Protein AF-A0A6B1ENY5-F1 (afdb_monomer_lite)

Radius of gyration: 19.19 Å; chains: 1; bounding box: 47×52×45 Å

pLDDT: mean 94.54, std 8.9, range [35.0, 98.75]

Sequence (299 aa):
MITGNSIQSLVDLFAERQVFLYHACQLIDFQSYLRLGGIPSQALLETRKLPFTPFETDTIDRENNVWNKVFVNLSDFGGFFARGAKNVPNPYGPVLFKIRPSALLQASDVAICLWSAGAKGFNREHEALNALEEVENLFSYPSNVGPPQSTYVKYREQLIKEFGRPKAQAPEISCTVPDDVLSIQHVNFVGVDPYIINNRKLLDWVNEIKQRESAQFLIRERSHFPDRSRNSFYNQIADRIGEKIPSLHTLAQDNTCSQSLREWAEQIFHLEWQFTRYATYLRDGTLKLMRTVSMPSKY

Secondary structure (DSSP, 8-state):
-EETHHHHHHHHHHHHTT--EEEEE-HHHHHHHHHTTEEE-HHHHHHTT------TTHHHHHHTT-TT-EEEESS-HHHHHHTT-SS---TT-SEEEEE-GGGGGG-SEEEEESS-TTSTT--HHHHB--SHHHHHTTBSS-GGG-TTGGG-BPPHHHHHHHH--TT--SPEEEEE-GGGEEEGGGEEEEEE---EETTEEHHHHHHHHHHHTT--SEEEEPP--S-THHHHHHHHHHHH-SSSPPPHHHHHH-TTS-HHHHHHHHHTGGGHHHHHHHHHHHIIIIIHHHHHSPPPPP-

Structure (mmCIF, N/CA/C/O backbone):
data_AF-A0A6B1ENY5-F1
#
_entry.id   AF-A0A6B1ENY5-F1
#
loop_
_atom_site.group_PDB
_atom_site.id
_atom_site.type_symbol
_atom_site.label_atom_id
_atom_site.label_alt_id
_atom_site.label_comp_id
_atom_site.label_asym_id
_atom_site.label_entity_id
_atom_site.label_seq_id
_atom_site.pdbx_PDB_ins_code
_atom_site.Cartn_x
_atom_site.Cartn_y
_atom_site.Cartn_z
_atom_site.occupancy
_atom_site.B_iso_or_equiv
_atom_site.auth_seq_id
_atom_site.auth_comp_id
_atom_site.auth_asym_id
_atom_site.auth_atom_id
_atom_site.pdbx_PDB_model_num
ATOM 1 N N . MET A 1 1 ? -8.959 5.634 19.784 1.00 93.19 1 MET A N 1
ATOM 2 C CA . MET A 1 1 ? -9.137 4.213 19.432 1.00 93.19 1 MET A CA 1
ATOM 3 C C . MET A 1 1 ? -10.618 3.878 19.407 1.00 93.19 1 MET A C 1
ATOM 5 O O . MET A 1 1 ? -11.342 4.307 20.295 1.00 93.19 1 MET A O 1
ATOM 9 N N . ILE A 1 2 ? -11.064 3.126 18.402 1.00 95.88 2 ILE A N 1
ATOM 10 C CA . ILE A 1 2 ? -12.463 2.730 18.200 1.00 95.88 2 ILE A CA 1
ATOM 11 C C . ILE A 1 2 ? -12.599 1.242 18.547 1.00 95.88 2 ILE A C 1
ATOM 13 O O . ILE A 1 2 ? -11.850 0.420 18.023 1.00 95.88 2 ILE A O 1
ATOM 17 N N . THR A 1 3 ? -13.535 0.893 19.430 1.00 96.31 3 THR A N 1
ATOM 18 C CA . THR A 1 3 ? -13.743 -0.477 19.937 1.00 96.31 3 THR A CA 1
ATOM 19 C C . THR A 1 3 ? -15.233 -0.813 20.058 1.00 96.31 3 THR A C 1
ATOM 21 O O . THR A 1 3 ? -16.087 0.078 20.040 1.00 96.31 3 THR A O 1
ATOM 24 N N . GLY A 1 4 ? -15.558 -2.106 20.178 1.00 93.94 4 GLY A N 1
ATOM 25 C CA . GLY A 1 4 ? -16.925 -2.582 20.423 1.00 93.94 4 GLY A CA 1
ATOM 26 C C . GLY A 1 4 ? -17.938 -2.087 19.382 1.00 93.94 4 GLY A C 1
ATOM 27 O O . GLY A 1 4 ? -17.651 -2.057 18.187 1.00 93.94 4 GLY A O 1
ATOM 28 N N . ASN A 1 5 ? -19.118 -1.653 19.839 1.00 93.19 5 ASN A N 1
ATOM 29 C CA . ASN A 1 5 ? -20.199 -1.189 18.958 1.00 93.19 5 ASN A CA 1
ATOM 30 C C . ASN A 1 5 ? -19.817 0.037 18.107 1.00 93.19 5 ASN A C 1
ATOM 32 O O . ASN A 1 5 ? -20.391 0.233 17.040 1.00 93.19 5 ASN A O 1
ATOM 36 N N . SER A 1 6 ? -18.821 0.828 18.519 1.00 96.62 6 SER A N 1
ATOM 37 C CA . SER A 1 6 ? -18.350 1.978 17.736 1.00 96.62 6 SER A CA 1
ATOM 38 C C . SER A 1 6 ? -17.668 1.563 16.426 1.00 96.62 6 SER A C 1
ATOM 40 O O . SER A 1 6 ? -17.593 2.369 15.499 1.00 96.62 6 SER A O 1
ATOM 42 N N . ILE A 1 7 ? -17.196 0.312 16.314 1.00 98.00 7 ILE A N 1
ATO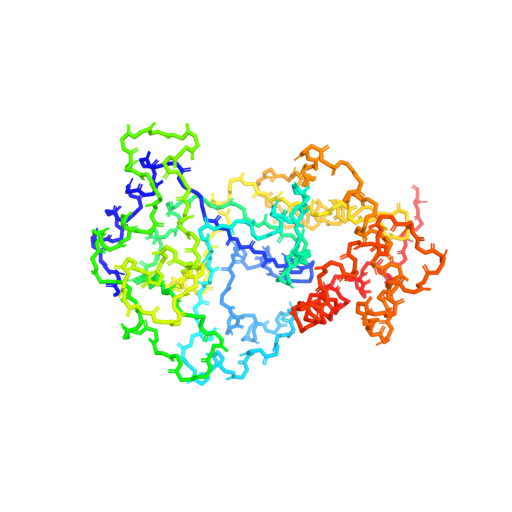M 43 C CA . ILE A 1 7 ? -16.668 -0.234 15.054 1.00 98.00 7 ILE A CA 1
ATOM 44 C C . ILE A 1 7 ? -17.795 -0.374 14.026 1.00 98.00 7 ILE A C 1
ATOM 46 O O . ILE A 1 7 ? -17.586 -0.047 12.860 1.00 98.00 7 ILE A O 1
ATOM 50 N N . GLN A 1 8 ? -18.997 -0.787 14.443 1.00 98.25 8 GLN A N 1
ATOM 51 C CA . GLN A 1 8 ? -20.151 -0.848 13.542 1.00 98.25 8 GLN A CA 1
ATOM 52 C C . GLN A 1 8 ? -20.477 0.543 12.994 1.00 98.25 8 GLN A C 1
ATOM 54 O O . GLN A 1 8 ? -20.547 0.717 11.783 1.00 98.25 8 GLN A O 1
ATOM 59 N N . SER A 1 9 ? -20.554 1.554 13.861 1.00 98.00 9 SER A N 1
ATOM 60 C CA . SER A 1 9 ? -20.809 2.934 13.440 1.00 98.00 9 SER A CA 1
ATOM 61 C C . SER A 1 9 ? -19.724 3.488 12.502 1.00 98.00 9 SER A C 1
ATOM 63 O O . SER A 1 9 ? -20.029 4.242 11.581 1.00 98.00 9 SER A O 1
ATOM 65 N N . LEU A 1 10 ? -18.457 3.102 12.696 1.00 98.31 10 LEU A N 1
ATOM 66 C CA . LEU A 1 10 ? -17.365 3.439 11.774 1.00 98.31 10 LEU A CA 1
ATOM 67 C C . LEU A 1 10 ? -17.573 2.795 10.396 1.00 98.31 10 LEU A C 1
ATOM 69 O O . LEU A 1 10 ? -17.372 3.436 9.364 1.00 98.31 10 LEU A O 1
ATOM 73 N N . VAL A 1 11 ? -17.952 1.518 10.380 1.00 98.38 11 VAL A N 1
ATOM 74 C CA . VAL A 1 11 ? -18.230 0.773 9.149 1.00 98.38 11 VAL A CA 1
ATOM 75 C C . VAL A 1 11 ? -19.427 1.365 8.415 1.00 98.38 11 VAL A C 1
ATOM 77 O O . VAL A 1 11 ? -19.344 1.535 7.198 1.00 98.38 11 VAL A O 1
ATOM 80 N N . ASP A 1 12 ? -20.484 1.734 9.135 1.00 97.88 12 ASP A N 1
ATOM 81 C CA . ASP A 1 12 ? -21.670 2.389 8.580 1.00 97.88 12 ASP A CA 1
ATOM 82 C C . ASP A 1 12 ? -21.304 3.738 7.958 1.00 97.88 12 ASP A C 1
ATOM 84 O O . ASP A 1 12 ? -21.676 4.001 6.816 1.00 97.88 12 ASP A O 1
ATOM 88 N N . LEU A 1 13 ? -20.477 4.541 8.640 1.00 97.31 13 LEU A N 1
ATOM 89 C CA . LEU A 1 13 ? -19.983 5.810 8.110 1.00 97.31 13 LEU A CA 1
ATOM 90 C C . LEU A 1 13 ? -19.205 5.625 6.797 1.00 97.31 13 LEU A C 1
ATOM 92 O O . LEU A 1 13 ? -19.431 6.326 5.807 1.00 97.31 13 LEU A O 1
ATOM 96 N N . PHE A 1 14 ? -18.276 4.668 6.761 1.00 97.88 14 PHE A N 1
ATOM 97 C CA . PHE A 1 14 ? -17.526 4.372 5.540 1.00 97.88 14 PHE A CA 1
ATOM 98 C C . PHE A 1 14 ? -18.418 3.807 4.430 1.00 97.88 14 PHE A C 1
ATOM 100 O O . PHE A 1 14 ? -18.192 4.124 3.260 1.00 97.88 14 PHE A O 1
ATOM 107 N N . ALA A 1 15 ? -19.430 3.007 4.769 1.00 96.56 15 ALA A N 1
ATOM 108 C CA . ALA A 1 15 ? -20.389 2.468 3.812 1.00 96.56 15 ALA A CA 1
ATOM 109 C C . ALA A 1 15 ? -21.283 3.566 3.213 1.00 96.56 15 ALA A C 1
ATOM 111 O O . ALA A 1 15 ? -21.417 3.618 1.989 1.00 96.56 15 ALA A O 1
ATOM 112 N N . GLU A 1 16 ? -21.818 4.474 4.035 1.00 95.88 16 GLU A N 1
ATOM 113 C CA . GLU A 1 16 ? -22.607 5.639 3.604 1.00 95.88 16 GLU A CA 1
ATOM 114 C C . GLU A 1 16 ? -21.812 6.499 2.616 1.00 95.88 16 GLU A C 1
ATOM 116 O O . GLU A 1 16 ? -22.296 6.856 1.540 1.00 95.88 16 GLU A O 1
ATOM 121 N N . ARG A 1 17 ? -20.536 6.746 2.931 1.00 96.62 17 ARG A N 1
ATOM 122 C CA . ARG A 1 17 ? -19.624 7.505 2.068 1.00 96.62 17 ARG A CA 1
ATOM 123 C C . ARG A 1 17 ? -19.181 6.742 0.819 1.00 96.62 17 ARG A C 1
ATOM 125 O O . ARG A 1 17 ? -18.604 7.367 -0.070 1.00 96.62 17 ARG A O 1
ATOM 132 N N . GLN A 1 18 ? -19.420 5.431 0.746 1.00 96.38 18 GLN A N 1
ATOM 133 C CA . GLN A 1 18 ? -18.875 4.500 -0.253 1.00 96.38 18 GLN A CA 1
ATOM 134 C C . GLN A 1 18 ? -17.337 4.470 -0.302 1.00 96.38 18 GLN A C 1
ATOM 136 O O . GLN A 1 18 ? -16.714 4.302 -1.356 1.00 96.38 18 GLN A O 1
ATOM 141 N N . VAL A 1 19 ? -16.710 4.631 0.861 1.00 96.19 19 VAL A N 1
ATOM 142 C CA . VAL A 1 19 ? -15.262 4.527 1.036 1.00 96.19 19 VAL A CA 1
ATOM 143 C C . VAL A 1 19 ? -14.847 3.059 0.982 1.00 96.19 19 VAL A C 1
ATOM 145 O O . VAL A 1 19 ? -15.553 2.165 1.440 1.00 96.19 19 VAL A O 1
ATOM 148 N N . PHE A 1 20 ? -13.673 2.802 0.415 1.00 97.88 20 PHE A N 1
ATOM 149 C CA . PHE A 1 20 ? -13.024 1.497 0.467 1.00 97.88 20 PHE A CA 1
ATOM 150 C C . PHE A 1 20 ? -11.711 1.610 1.225 1.00 97.88 20 PHE A C 1
ATOM 152 O O . PHE A 1 20 ? -11.114 2.683 1.293 1.00 97.88 20 PHE A O 1
ATOM 159 N N . LEU A 1 21 ? -11.257 0.476 1.741 1.00 98.56 21 LEU A N 1
ATOM 160 C CA . LEU A 1 21 ? -9.958 0.341 2.378 1.00 98.56 21 LEU A CA 1
ATOM 161 C C . LEU A 1 21 ? -8.959 -0.223 1.367 1.00 98.56 21 LEU A C 1
ATOM 163 O O . LEU A 1 21 ? -9.327 -0.994 0.475 1.00 98.56 21 LEU A O 1
ATOM 167 N N . TYR A 1 22 ? -7.698 0.162 1.503 1.00 98.56 22 TYR A N 1
ATOM 168 C CA . TYR A 1 22 ? -6.649 -0.158 0.546 1.00 98.56 22 TYR A CA 1
ATOM 169 C C . TYR A 1 22 ? -5.432 -0.755 1.242 1.00 98.56 22 TYR A C 1
ATOM 171 O O . TYR A 1 22 ? -4.908 -0.176 2.192 1.00 98.56 22 TYR A O 1
ATOM 179 N N . HIS A 1 23 ? -4.947 -1.885 0.739 1.00 98.69 23 HIS A N 1
ATOM 180 C CA . HIS A 1 23 ? -3.707 -2.502 1.198 1.00 98.69 23 HIS A CA 1
ATOM 181 C C . HIS A 1 23 ? -2.858 -2.876 -0.010 1.00 98.69 23 HIS A C 1
ATOM 183 O O . HIS A 1 23 ? -3.304 -3.646 -0.856 1.00 98.69 23 HIS A O 1
ATOM 189 N N . ALA A 1 24 ? -1.658 -2.314 -0.115 1.00 98.38 24 ALA A N 1
ATOM 190 C CA . ALA A 1 24 ? -0.717 -2.656 -1.173 1.00 98.38 24 ALA A CA 1
ATOM 191 C C . ALA A 1 24 ? 0.389 -3.548 -0.626 1.00 98.38 24 ALA A C 1
ATOM 193 O O . ALA A 1 24 ? 0.802 -3.376 0.514 1.00 98.38 24 ALA A O 1
ATOM 194 N N . CYS A 1 25 ? 0.847 -4.478 -1.452 1.00 98.75 25 CYS A N 1
ATOM 195 C CA . CYS A 1 25 ? 1.854 -5.461 -1.090 1.00 98.75 25 CYS A CA 1
ATOM 196 C C . CYS A 1 25 ? 2.687 -5.855 -2.318 1.00 98.75 25 CYS A C 1
ATOM 198 O O . CYS A 1 25 ? 2.310 -5.578 -3.469 1.00 98.75 25 CYS A O 1
ATOM 200 N N . GLN A 1 26 ? 3.824 -6.503 -2.079 1.00 98.56 26 GLN A N 1
ATOM 201 C CA . GLN A 1 26 ? 4.648 -7.081 -3.133 1.00 98.56 26 GLN A CA 1
ATOM 202 C C . GLN A 1 26 ? 4.109 -8.442 -3.587 1.00 98.56 26 GLN A C 1
ATOM 204 O O . GLN A 1 26 ? 3.251 -9.047 -2.944 1.00 98.56 26 GLN A O 1
ATOM 209 N N . LEU A 1 27 ? 4.613 -8.955 -4.713 1.00 98.50 27 LEU A N 1
ATOM 210 C CA . LEU A 1 27 ? 4.159 -10.239 -5.257 1.00 98.50 27 LEU A CA 1
ATOM 211 C C . LEU A 1 27 ? 4.412 -11.414 -4.296 1.00 98.50 27 LEU A C 1
ATOM 213 O O . LEU A 1 27 ? 3.566 -12.302 -4.178 1.00 98.50 27 LEU A O 1
ATOM 217 N N . ILE A 1 28 ? 5.556 -11.419 -3.604 1.00 98.06 28 ILE A N 1
ATOM 218 C CA . ILE A 1 28 ? 5.886 -12.452 -2.613 1.00 98.06 28 ILE A CA 1
ATOM 219 C C . ILE A 1 28 ? 4.931 -12.415 -1.413 1.00 98.06 28 ILE A C 1
ATOM 221 O O . ILE A 1 28 ? 4.486 -13.464 -0.945 1.00 98.06 28 ILE A O 1
ATOM 225 N N . ASP A 1 29 ? 4.545 -11.212 -0.984 1.00 98.56 29 ASP A N 1
ATOM 226 C CA . ASP A 1 29 ? 3.600 -10.995 0.109 1.00 98.56 29 ASP A CA 1
ATOM 227 C C . ASP A 1 29 ? 2.222 -11.507 -0.300 1.00 98.56 29 ASP A C 1
ATOM 229 O O . ASP A 1 29 ? 1.631 -12.322 0.401 1.00 98.56 29 ASP A O 1
ATOM 233 N N . PHE A 1 30 ? 1.753 -11.122 -1.492 1.00 98.75 30 PHE A N 1
ATOM 234 C CA . PHE A 1 30 ? 0.480 -11.568 -2.057 1.00 98.75 30 PHE A CA 1
ATOM 235 C C . PHE A 1 30 ? 0.341 -13.098 -2.043 1.00 98.75 30 PHE A C 1
ATOM 237 O O . PHE A 1 30 ? -0.704 -13.629 -1.665 1.00 98.75 30 PHE A O 1
ATOM 244 N N . GLN A 1 31 ? 1.406 -13.822 -2.405 1.00 98.31 31 GLN A N 1
ATOM 245 C CA . GLN A 1 31 ? 1.436 -15.283 -2.332 1.00 98.31 31 GLN A CA 1
ATOM 246 C C . GLN A 1 31 ? 1.253 -15.804 -0.902 1.00 98.31 31 GLN A C 1
ATOM 248 O O . GLN A 1 31 ? 0.481 -16.740 -0.685 1.00 98.31 31 GLN A O 1
ATOM 253 N N . SER A 1 32 ? 1.955 -15.225 0.067 1.00 98.56 32 SER A N 1
ATOM 254 C CA . SER A 1 32 ? 1.835 -15.604 1.476 1.00 98.56 32 SER A CA 1
ATOM 255 C C . SER A 1 32 ? 0.473 -15.239 2.066 1.00 98.56 32 SER A C 1
ATOM 257 O O . SER A 1 32 ? -0.084 -16.010 2.842 1.00 98.56 32 SER A O 1
ATOM 259 N N . TYR A 1 33 ? -0.103 -14.114 1.650 1.00 98.62 33 TYR A N 1
ATOM 260 C CA . TYR A 1 33 ? -1.398 -13.621 2.113 1.00 98.62 33 TYR A CA 1
ATOM 261 C C . TYR A 1 33 ? -2.517 -14.570 1.685 1.00 98.62 33 TYR A C 1
ATOM 263 O O . TYR A 1 33 ? -3.322 -15.009 2.506 1.00 98.62 33 TYR A O 1
ATOM 271 N N . LEU A 1 34 ? -2.528 -14.983 0.412 1.00 98.38 34 LEU A N 1
ATOM 272 C CA . LEU A 1 34 ? -3.537 -15.928 -0.066 1.00 98.38 34 LEU A CA 1
ATOM 273 C C . LEU A 1 34 ? -3.438 -17.300 0.617 1.00 98.38 34 LEU A C 1
ATOM 275 O O . LEU A 1 34 ? -4.476 -17.883 0.919 1.00 98.38 34 LEU A O 1
ATOM 279 N N . ARG A 1 35 ? -2.229 -17.772 0.955 1.00 98.00 35 ARG A N 1
ATOM 280 C CA . ARG A 1 35 ? -2.039 -19.006 1.746 1.00 98.00 35 ARG A CA 1
ATOM 281 C C . ARG A 1 35 ? -2.609 -18.916 3.161 1.00 98.00 35 ARG A C 1
ATOM 283 O O . ARG A 1 35 ? -2.987 -19.935 3.729 1.00 98.00 35 ARG A O 1
ATOM 290 N N . LEU A 1 36 ? -2.645 -17.714 3.733 1.00 98.06 36 LEU A N 1
ATOM 291 C CA . LEU A 1 36 ? -3.240 -17.437 5.042 1.00 98.06 36 LEU A CA 1
ATOM 292 C C . LEU A 1 36 ? -4.731 -17.082 4.955 1.00 98.06 36 LEU A C 1
ATOM 294 O O . LEU A 1 36 ? -5.366 -16.869 5.983 1.00 98.06 36 LEU A O 1
ATOM 298 N N . GLY A 1 37 ? -5.305 -17.020 3.750 1.00 97.81 37 GLY A N 1
ATOM 299 C CA . GLY A 1 37 ? -6.716 -16.700 3.549 1.00 97.81 37 GLY A CA 1
ATOM 300 C C . GLY A 1 37 ? -7.068 -15.219 3.732 1.00 97.81 37 GLY A C 1
ATOM 301 O O . GLY A 1 37 ? -8.246 -14.898 3.901 1.00 97.81 37 GLY A O 1
ATOM 302 N N . GLY A 1 38 ? -6.098 -14.300 3.680 1.00 97.81 38 GLY A N 1
ATOM 303 C CA . GLY A 1 38 ? -6.359 -12.871 3.866 1.00 97.81 38 GLY A CA 1
ATOM 304 C C . GLY A 1 38 ? -5.104 -12.019 4.013 1.00 97.81 38 GLY A C 1
ATOM 305 O O . GLY A 1 38 ? -4.013 -12.449 3.666 1.00 97.81 38 GLY A O 1
ATOM 306 N N . ILE A 1 39 ? -5.266 -10.791 4.503 1.00 98.56 39 ILE A N 1
ATOM 307 C CA . ILE A 1 39 ? -4.167 -9.842 4.722 1.00 98.56 39 ILE A CA 1
ATOM 308 C C . ILE A 1 39 ? -3.690 -9.992 6.173 1.00 98.56 39 ILE A C 1
ATOM 310 O O . ILE A 1 39 ? -4.443 -9.631 7.080 1.00 98.56 39 ILE A O 1
ATOM 314 N N . PRO A 1 40 ? -2.490 -10.543 6.412 1.00 98.50 40 PRO A N 1
ATOM 315 C CA . PRO A 1 40 ? -2.007 -10.854 7.745 1.00 98.50 40 PRO A CA 1
ATOM 316 C C . PRO A 1 40 ? -1.273 -9.679 8.404 1.00 98.50 40 PRO A C 1
ATOM 318 O O . PRO A 1 40 ? -0.837 -8.741 7.732 1.00 98.50 40 PRO A O 1
ATOM 321 N N . SER A 1 41 ? -1.067 -9.767 9.718 1.00 98.31 41 SER A N 1
ATOM 322 C CA . SER A 1 41 ? -0.027 -9.006 10.409 1.00 98.31 41 SER A CA 1
ATOM 323 C C . SER A 1 41 ? 1.357 -9.505 9.977 1.00 98.31 41 SER A C 1
ATOM 325 O O . SER A 1 41 ? 1.525 -10.655 9.549 1.00 98.31 41 SER A O 1
ATOM 327 N N . GLN A 1 42 ? 2.381 -8.662 10.118 1.00 97.12 42 GLN A N 1
ATOM 328 C CA . GLN A 1 42 ? 3.750 -9.106 9.851 1.00 97.12 42 GLN A CA 1
ATOM 329 C C . GLN A 1 42 ? 4.219 -10.152 10.879 1.00 97.12 42 GLN A C 1
ATOM 331 O O . GLN A 1 42 ? 4.902 -11.113 10.520 1.00 97.12 42 GLN A O 1
ATOM 336 N N . ALA A 1 43 ? 3.770 -10.038 12.135 1.00 97.75 43 ALA A N 1
ATOM 337 C CA . ALA A 1 43 ? 4.034 -11.029 13.180 1.00 97.75 43 ALA A CA 1
ATOM 338 C C . ALA A 1 43 ? 3.566 -12.441 12.794 1.00 97.75 43 ALA A C 1
ATOM 340 O O . ALA A 1 43 ? 4.260 -13.428 13.066 1.00 97.75 43 ALA A O 1
ATOM 341 N N . LEU A 1 44 ? 2.413 -12.557 12.130 1.00 98.38 44 LEU A N 1
ATOM 342 C CA . LEU A 1 44 ? 1.902 -13.847 11.684 1.00 98.38 44 LEU A CA 1
ATOM 343 C C . LEU A 1 44 ? 2.743 -14.442 10.552 1.00 98.38 44 LEU A C 1
ATOM 345 O O . LEU A 1 44 ? 3.023 -15.642 10.580 1.00 98.38 44 LEU A O 1
ATOM 349 N N . LEU A 1 45 ? 3.167 -13.630 9.577 1.00 98.12 45 LEU A N 1
ATOM 350 C CA . LEU A 1 45 ? 4.051 -14.079 8.493 1.00 98.12 45 LEU A CA 1
ATOM 351 C C . LEU A 1 45 ? 5.353 -14.656 9.056 1.00 98.12 45 LEU A C 1
ATOM 353 O O . LEU A 1 45 ? 5.749 -15.763 8.685 1.00 98.12 45 LEU A O 1
ATOM 357 N N . GLU A 1 46 ? 5.962 -13.942 10.006 1.00 97.38 46 GLU A N 1
ATOM 358 C CA . GLU A 1 46 ? 7.174 -14.362 10.710 1.00 97.38 46 GLU A CA 1
ATOM 359 C C . GLU A 1 46 ? 6.951 -15.674 11.479 1.00 97.38 46 GLU A C 1
ATOM 361 O O . GLU A 1 46 ? 7.682 -16.649 11.286 1.00 97.38 46 GLU A O 1
ATOM 366 N N . THR A 1 47 ? 5.882 -15.751 12.277 1.00 97.81 47 THR A N 1
ATOM 367 C CA . THR A 1 47 ? 5.544 -16.942 13.077 1.00 97.81 47 THR A CA 1
ATOM 368 C C . THR A 1 47 ? 5.281 -18.169 12.201 1.00 97.81 47 THR A C 1
ATOM 370 O O . THR A 1 47 ? 5.689 -19.285 12.529 1.00 97.81 47 THR A O 1
ATOM 373 N N . ARG A 1 48 ? 4.621 -17.978 11.053 1.00 98.06 48 ARG A N 1
ATOM 374 C CA . ARG A 1 48 ? 4.329 -19.039 10.078 1.00 98.06 48 ARG A CA 1
ATOM 375 C C . ARG A 1 48 ? 5.497 -19.327 9.134 1.00 98.06 48 ARG A C 1
ATOM 377 O O . ARG A 1 48 ? 5.376 -20.233 8.310 1.00 98.06 48 ARG A O 1
ATOM 384 N N . LYS A 1 49 ? 6.617 -18.604 9.263 1.00 97.88 49 LYS A N 1
ATOM 385 C CA . LYS A 1 49 ? 7.803 -18.703 8.395 1.00 97.88 49 LYS A CA 1
ATOM 386 C C . LYS A 1 49 ? 7.450 -18.571 6.912 1.00 97.88 49 LYS A C 1
ATOM 388 O O . LYS A 1 49 ? 8.030 -19.244 6.058 1.00 97.88 49 LYS A O 1
ATOM 393 N N . LEU A 1 50 ? 6.457 -17.740 6.613 1.00 97.94 50 LEU A N 1
ATOM 394 C CA . LEU A 1 50 ? 6.075 -17.439 5.244 1.00 97.94 50 LEU A CA 1
ATOM 395 C C . LEU A 1 50 ? 6.962 -16.314 4.711 1.00 97.94 50 LEU A C 1
ATOM 397 O O . LEU A 1 50 ? 7.324 -15.417 5.468 1.00 97.94 50 LEU A O 1
ATOM 401 N N . PRO A 1 51 ? 7.336 -16.350 3.425 1.00 97.12 51 PRO A N 1
ATOM 402 C CA . PRO A 1 51 ? 8.164 -15.305 2.853 1.00 97.12 51 PRO A CA 1
ATOM 403 C C . PRO A 1 51 ? 7.375 -13.997 2.735 1.00 97.12 51 PRO A C 1
ATOM 405 O O . PRO A 1 51 ? 6.212 -14.000 2.331 1.00 97.12 51 PRO A O 1
ATOM 408 N N . PHE A 1 52 ? 8.019 -12.885 3.059 1.00 97.50 52 PHE A N 1
ATOM 409 C CA . PHE A 1 52 ? 7.485 -11.540 2.880 1.00 97.50 52 PHE A CA 1
ATOM 410 C C . PHE A 1 52 ? 8.634 -10.562 2.629 1.00 97.50 52 PHE A C 1
ATOM 412 O O . PHE A 1 52 ? 9.802 -10.891 2.850 1.00 97.50 52 PHE A O 1
ATOM 419 N N . THR A 1 53 ? 8.304 -9.383 2.123 1.00 97.00 53 THR A N 1
ATOM 420 C CA . THR A 1 53 ? 9.253 -8.319 1.810 1.00 97.00 53 THR A CA 1
ATOM 421 C C . THR A 1 53 ? 9.650 -7.603 3.094 1.00 97.00 53 THR A C 1
ATOM 423 O O . THR A 1 53 ? 8.779 -7.011 3.725 1.00 97.00 53 THR A O 1
ATOM 426 N N . PRO A 1 54 ? 10.937 -7.601 3.478 1.00 94.00 54 PRO A N 1
ATOM 427 C CA . PRO A 1 54 ? 11.387 -6.820 4.621 1.00 94.00 54 PRO A CA 1
ATOM 428 C C . PRO A 1 54 ? 11.255 -5.326 4.330 1.00 94.00 54 PRO A C 1
ATOM 430 O O . PRO A 1 54 ? 11.672 -4.863 3.259 1.00 94.00 54 PRO A O 1
ATOM 433 N N . PHE A 1 55 ? 10.742 -4.563 5.290 1.00 92.94 55 PHE A N 1
ATOM 434 C CA . PHE A 1 55 ? 10.740 -3.107 5.222 1.00 92.94 55 PHE A CA 1
ATOM 435 C C . PHE A 1 55 ? 11.740 -2.510 6.207 1.00 92.94 55 PHE A C 1
ATOM 437 O O . PHE A 1 55 ? 12.085 -3.074 7.241 1.00 92.94 55 PHE A O 1
ATOM 444 N N . GLU A 1 56 ? 12.221 -1.311 5.889 1.00 91.88 56 GLU A N 1
ATOM 445 C CA . GLU A 1 56 ? 13.181 -0.615 6.758 1.00 91.88 56 GLU A CA 1
ATOM 446 C C . GLU A 1 56 ? 12.557 -0.182 8.096 1.00 91.88 56 GLU A C 1
ATOM 448 O O . GLU A 1 56 ? 13.275 0.100 9.052 1.00 91.88 56 GLU A O 1
ATOM 453 N N . THR A 1 57 ? 11.221 -0.129 8.163 1.00 91.38 57 THR A N 1
ATOM 454 C CA . THR A 1 57 ? 10.460 0.232 9.362 1.00 91.38 57 THR A CA 1
ATOM 455 C C . THR A 1 57 ? 10.181 -0.958 10.271 1.00 91.38 57 THR A C 1
ATOM 457 O O . THR A 1 57 ? 9.724 -0.737 11.383 1.00 91.38 57 THR A O 1
ATOM 460 N N . ASP A 1 58 ? 10.511 -2.193 9.880 1.00 94.00 58 ASP A N 1
ATOM 461 C CA . ASP A 1 58 ? 10.135 -3.404 10.624 1.00 94.00 58 ASP A CA 1
ATOM 462 C C . ASP A 1 58 ? 10.632 -3.405 12.081 1.00 94.00 58 ASP A C 1
ATOM 464 O O . ASP A 1 58 ? 9.950 -3.889 12.990 1.00 94.00 58 ASP A O 1
ATOM 468 N N . THR A 1 59 ? 11.825 -2.860 12.333 1.00 95.69 59 THR A N 1
ATOM 469 C CA . THR A 1 59 ? 12.349 -2.691 13.699 1.00 95.69 59 THR A CA 1
ATOM 470 C C . THR A 1 59 ? 11.524 -1.670 14.481 1.00 95.69 59 THR A C 1
ATOM 472 O O . THR A 1 59 ? 11.156 -1.920 15.625 1.00 95.69 59 THR A O 1
ATOM 475 N N . ILE A 1 60 ? 11.181 -0.546 13.849 1.00 95.56 60 ILE A N 1
ATOM 476 C CA . ILE A 1 60 ? 10.390 0.527 14.462 1.00 95.56 60 ILE A CA 1
ATOM 477 C C . ILE A 1 60 ? 8.957 0.049 14.733 1.00 95.56 60 ILE A C 1
ATOM 479 O O . ILE A 1 60 ? 8.410 0.328 15.793 1.00 95.56 60 ILE A O 1
ATOM 483 N N . ASP A 1 61 ? 8.365 -0.734 13.834 1.00 96.00 61 ASP A N 1
ATOM 484 C CA . ASP A 1 61 ? 7.019 -1.290 13.993 1.00 96.00 61 ASP A CA 1
ATOM 485 C C . ASP A 1 61 ? 6.936 -2.258 15.191 1.00 96.00 61 ASP A C 1
ATOM 487 O O . ASP A 1 61 ? 5.916 -2.317 15.890 1.00 96.00 61 ASP A O 1
ATOM 491 N N . ARG A 1 62 ? 8.026 -2.984 15.487 1.00 96.75 62 ARG A N 1
ATOM 492 C CA . ARG A 1 62 ? 8.161 -3.774 16.724 1.00 96.75 62 ARG A CA 1
ATOM 493 C C . ARG A 1 62 ? 8.286 -2.880 17.953 1.00 96.75 62 ARG A C 1
ATOM 495 O O . ARG A 1 62 ? 7.552 -3.089 18.914 1.00 96.75 62 ARG A O 1
ATOM 502 N N . GLU A 1 63 ? 9.164 -1.878 17.916 1.00 96.69 63 GLU A N 1
ATOM 503 C CA . GLU A 1 63 ? 9.354 -0.919 19.018 1.00 96.69 63 GLU A CA 1
ATOM 504 C C . GLU A 1 63 ? 8.060 -0.160 19.361 1.00 96.69 63 GLU A C 1
ATOM 506 O O . GLU A 1 63 ? 7.760 0.076 20.530 1.00 96.69 63 GLU A O 1
ATOM 511 N N . ASN A 1 64 ? 7.259 0.163 18.346 1.00 97.00 64 ASN A N 1
ATOM 512 C CA . ASN A 1 64 ? 5.987 0.867 18.478 1.00 97.00 64 ASN A CA 1
ATOM 513 C C . ASN A 1 64 ? 4.802 -0.059 18.827 1.00 97.00 64 ASN A C 1
ATOM 515 O O . ASN A 1 64 ? 3.667 0.413 18.917 1.00 97.00 64 ASN A O 1
ATOM 519 N N . ASN A 1 65 ? 5.034 -1.362 19.040 1.00 96.62 65 ASN A N 1
ATOM 520 C CA . ASN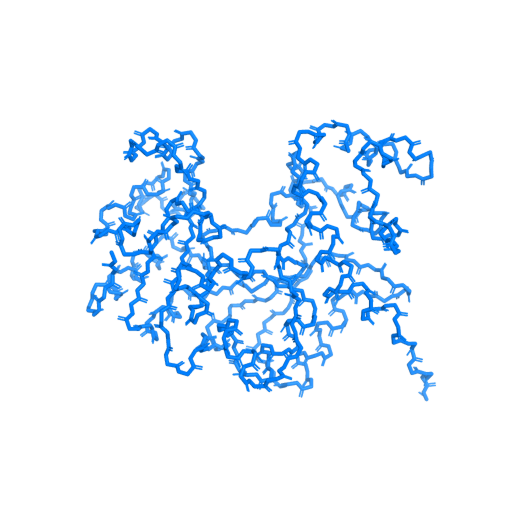 A 1 65 ? 4.013 -2.370 19.359 1.00 96.62 65 ASN A CA 1
ATOM 521 C C . ASN A 1 65 ? 2.883 -2.476 18.318 1.00 96.62 65 ASN A C 1
ATOM 523 O O . ASN A 1 65 ? 1.713 -2.676 18.660 1.00 96.62 65 ASN A O 1
ATOM 527 N N . VAL A 1 66 ? 3.228 -2.350 17.035 1.00 97.31 66 VAL A N 1
ATOM 528 C CA . VAL A 1 66 ? 2.276 -2.487 15.921 1.00 97.31 66 VAL A CA 1
ATOM 529 C C . VAL A 1 66 ? 2.567 -3.672 14.997 1.00 97.31 66 VAL A C 1
ATOM 531 O O . VAL A 1 66 ? 1.797 -3.932 14.077 1.00 97.31 66 VAL A O 1
ATOM 534 N N . TRP A 1 67 ? 3.628 -4.436 15.267 1.00 97.56 67 TRP A N 1
ATOM 535 C CA . TRP A 1 67 ? 4.047 -5.600 14.473 1.00 97.56 67 TRP A CA 1
ATOM 536 C C . TRP A 1 67 ? 2.957 -6.673 14.289 1.00 97.56 67 TRP A C 1
ATOM 538 O O . TRP A 1 67 ? 2.887 -7.336 13.254 1.00 97.56 67 TRP A O 1
ATOM 548 N N . ASN A 1 68 ? 2.077 -6.819 15.283 1.00 97.38 68 ASN A N 1
ATOM 549 C CA . ASN A 1 68 ? 0.943 -7.748 15.279 1.00 97.38 68 ASN A CA 1
ATOM 550 C C . ASN A 1 68 ? -0.378 -7.105 14.820 1.00 97.38 68 ASN A C 1
ATOM 552 O O . ASN A 1 68 ? -1.454 -7.604 15.139 1.00 97.38 68 ASN A O 1
ATOM 556 N N . LYS A 1 69 ? -0.332 -5.964 14.127 1.00 98.19 69 LYS A N 1
ATOM 557 C CA . LYS A 1 69 ? -1.527 -5.293 13.601 1.00 98.19 69 LYS A CA 1
ATOM 558 C C . LYS A 1 69 ? -1.646 -5.500 12.101 1.00 98.19 69 LYS A C 1
ATOM 560 O O . LYS A 1 69 ? -0.648 -5.605 11.390 1.00 98.19 69 LYS A O 1
ATOM 565 N N . VAL A 1 70 ? -2.886 -5.515 11.619 1.00 98.38 70 VAL A N 1
ATOM 566 C CA . VAL A 1 70 ? -3.182 -5.481 10.185 1.00 98.38 70 VAL A CA 1
ATOM 567 C C . VAL A 1 70 ? -3.425 -4.039 9.767 1.00 98.38 70 VAL A C 1
ATOM 569 O O . VAL A 1 70 ? -4.231 -3.336 10.382 1.00 98.38 70 VAL A O 1
ATOM 572 N N . PHE A 1 71 ? -2.731 -3.607 8.715 1.00 98.12 71 PHE A N 1
ATOM 573 C CA . PHE A 1 71 ? -2.771 -2.237 8.215 1.00 98.12 71 PHE A CA 1
ATOM 574 C C . PHE A 1 71 ? -3.607 -2.110 6.947 1.00 98.12 71 PHE A C 1
ATOM 576 O O . PHE A 1 71 ? -3.501 -2.925 6.036 1.00 98.12 71 PHE A O 1
ATOM 583 N N . VAL A 1 72 ? -4.393 -1.045 6.848 1.00 98.38 72 VAL A N 1
ATOM 584 C CA . VAL A 1 72 ? -5.094 -0.618 5.632 1.00 98.38 72 VAL A CA 1
ATOM 585 C C . VAL A 1 72 ? -5.098 0.910 5.561 1.00 98.38 72 VAL A C 1
ATOM 587 O O . VAL A 1 72 ? -4.868 1.600 6.548 1.00 98.38 72 VAL A O 1
ATOM 590 N N . ASN A 1 73 ? -5.360 1.464 4.385 1.00 98.12 73 ASN A N 1
ATOM 591 C CA . ASN A 1 73 ? -5.358 2.902 4.135 1.00 98.12 73 ASN A CA 1
ATOM 592 C C . ASN A 1 73 ? -6.705 3.357 3.575 1.00 98.12 73 ASN A C 1
ATOM 594 O O . ASN A 1 73 ? -7.416 2.581 2.937 1.00 98.12 73 ASN A O 1
ATOM 598 N N . LEU A 1 74 ? -7.019 4.643 3.737 1.00 97.50 74 LEU A N 1
ATOM 599 C CA . LEU A 1 74 ? -8.186 5.271 3.100 1.00 97.50 74 LEU A CA 1
ATOM 600 C C . LEU A 1 74 ? -7.922 5.711 1.652 1.00 97.50 74 LEU A C 1
ATOM 602 O O . LEU A 1 74 ? -8.812 6.226 0.980 1.00 97.50 74 LEU A O 1
ATOM 606 N N . SER A 1 75 ? -6.694 5.548 1.158 1.00 95.12 75 SER A N 1
ATOM 607 C CA . SER A 1 75 ? -6.288 5.988 -0.175 1.00 95.12 75 SER A CA 1
ATOM 608 C C . SER A 1 75 ? -5.430 4.950 -0.886 1.00 95.12 75 SER A C 1
ATOM 610 O O . SER A 1 75 ? -4.583 4.290 -0.291 1.00 95.12 75 SER A O 1
ATOM 612 N N . ASP A 1 76 ? -5.622 4.854 -2.198 1.00 95.12 76 ASP A N 1
ATOM 613 C CA . ASP A 1 76 ? -4.771 4.089 -3.102 1.00 95.12 76 ASP A CA 1
ATOM 614 C C . ASP A 1 76 ? -3.592 4.954 -3.559 1.00 95.12 76 ASP A C 1
ATOM 616 O O . ASP A 1 76 ? -3.710 5.745 -4.503 1.00 95.12 76 ASP A O 1
ATOM 620 N N . PHE A 1 77 ? -2.451 4.808 -2.882 1.00 93.50 77 PHE A N 1
ATOM 621 C CA . PHE A 1 77 ? -1.258 5.609 -3.163 1.00 93.50 77 PHE A CA 1
ATOM 622 C C . PHE A 1 77 ? -0.726 5.410 -4.591 1.00 93.50 77 PHE A C 1
ATOM 624 O O . PHE A 1 77 ? -0.348 6.381 -5.248 1.00 93.50 77 PHE A O 1
ATOM 631 N N . GLY A 1 78 ? -0.783 4.181 -5.117 1.00 93.69 78 GLY A N 1
ATOM 632 C CA . GLY A 1 78 ? -0.379 3.878 -6.498 1.00 93.69 78 GLY A CA 1
ATOM 633 C C . GLY A 1 78 ? -1.273 4.549 -7.540 1.00 93.69 78 GLY A C 1
ATOM 634 O O . GLY A 1 78 ? -0.823 4.905 -8.629 1.00 93.69 78 GLY A O 1
ATOM 635 N N . GLY A 1 79 ? -2.532 4.804 -7.182 1.00 93.00 79 GLY A N 1
ATOM 636 C CA . GLY A 1 79 ? -3.476 5.533 -8.017 1.00 93.00 79 GLY A CA 1
ATOM 637 C C . GLY A 1 79 ? -3.038 6.967 -8.325 1.00 93.00 79 GLY A C 1
ATOM 638 O O . GLY A 1 79 ? -3.337 7.454 -9.413 1.00 93.00 79 GLY A O 1
ATOM 639 N N . PHE A 1 80 ? -2.322 7.649 -7.422 1.00 91.88 80 PHE A N 1
ATOM 640 C CA . PHE A 1 80 ? -1.828 9.006 -7.690 1.00 91.88 80 PHE A CA 1
ATOM 641 C C . PHE A 1 80 ? -0.794 9.010 -8.819 1.00 91.88 80 PHE A C 1
ATOM 643 O O . PHE A 1 80 ? -0.938 9.779 -9.770 1.00 91.88 80 PHE A O 1
ATOM 650 N N . PHE A 1 81 ? 0.196 8.115 -8.754 1.00 93.44 81 PHE A N 1
ATOM 651 C CA . PHE A 1 81 ? 1.203 7.959 -9.806 1.00 93.44 81 PHE A CA 1
ATOM 652 C C . PHE A 1 81 ? 0.566 7.590 -11.150 1.00 93.44 81 PHE A C 1
ATOM 654 O O . PHE A 1 81 ? 0.823 8.245 -12.160 1.00 93.44 81 PHE A O 1
ATOM 661 N N . ALA A 1 82 ? -0.328 6.597 -11.158 1.00 92.69 82 ALA A N 1
ATOM 662 C CA . ALA A 1 82 ? -0.978 6.126 -12.381 1.00 92.69 82 ALA A CA 1
ATOM 663 C C . ALA A 1 82 ? -1.867 7.182 -13.064 1.00 92.69 82 ALA A C 1
ATOM 665 O O . ALA A 1 82 ? -2.068 7.122 -14.276 1.00 92.69 82 ALA A O 1
ATOM 666 N N . ARG A 1 83 ? -2.378 8.164 -12.308 1.00 91.19 83 ARG A N 1
ATOM 667 C CA . ARG A 1 83 ? -3.138 9.316 -12.832 1.00 91.19 83 ARG A CA 1
ATOM 668 C C . ARG A 1 83 ? -2.256 10.501 -13.247 1.00 91.19 83 ARG A C 1
ATOM 670 O O . ARG A 1 83 ? -2.784 11.551 -13.600 1.00 91.19 83 ARG A O 1
ATOM 677 N N . GLY A 1 84 ? -0.933 10.347 -13.212 1.00 90.19 84 GLY A N 1
ATOM 678 C CA . GLY A 1 84 ? 0.019 11.350 -13.686 1.00 90.19 84 GLY A CA 1
ATOM 679 C C . GLY A 1 84 ? 0.548 12.305 -12.615 1.00 90.19 84 GLY A C 1
ATOM 680 O O . GLY A 1 84 ? 1.278 13.235 -12.960 1.00 90.19 84 GLY A O 1
ATOM 681 N N . ALA A 1 85 ? 0.240 12.093 -11.328 1.00 90.50 85 ALA A N 1
ATOM 682 C CA . ALA A 1 85 ? 0.782 12.937 -10.264 1.00 90.50 85 ALA A CA 1
ATOM 683 C C . ALA A 1 85 ? 2.319 12.871 -10.219 1.00 90.50 85 ALA A C 1
ATOM 685 O O . ALA A 1 85 ? 2.937 11.848 -10.531 1.00 90.50 85 ALA A O 1
ATOM 686 N N . LYS A 1 86 ? 2.944 13.968 -9.781 1.00 92.44 86 LYS A N 1
ATOM 687 C CA . LYS A 1 86 ? 4.392 14.065 -9.544 1.00 92.44 86 LYS A CA 1
ATOM 688 C C . LYS A 1 86 ? 4.760 13.350 -8.242 1.00 92.44 86 LYS A C 1
ATOM 690 O O . LYS A 1 86 ? 5.074 13.981 -7.242 1.00 92.44 86 LYS A O 1
ATOM 695 N N . ASN A 1 87 ? 4.634 12.029 -8.247 1.00 93.19 87 ASN A N 1
ATOM 696 C CA . ASN A 1 87 ? 4.932 11.164 -7.112 1.00 93.19 87 ASN A CA 1
ATOM 697 C C . ASN A 1 87 ? 5.705 9.925 -7.588 1.00 93.19 87 ASN A C 1
ATOM 699 O O . ASN A 1 87 ? 5.875 9.724 -8.795 1.00 93.19 87 ASN A O 1
ATOM 703 N N . VAL A 1 88 ? 6.162 9.105 -6.648 1.00 95.19 88 VAL A N 1
ATOM 704 C CA . VAL A 1 88 ? 6.673 7.756 -6.907 1.00 95.19 88 VAL A CA 1
ATOM 705 C C . VAL A 1 88 ? 5.511 6.761 -7.048 1.00 95.19 88 VAL A C 1
ATOM 707 O O . VAL A 1 88 ? 4.418 7.029 -6.534 1.00 95.19 88 VAL A O 1
ATOM 710 N N . PRO A 1 89 ? 5.700 5.614 -7.728 1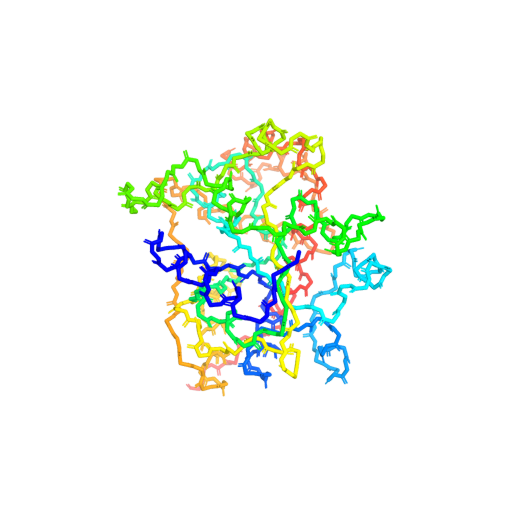.00 95.31 89 PRO A N 1
ATOM 711 C CA . PRO A 1 89 ? 4.761 4.498 -7.627 1.00 95.31 89 PRO A CA 1
ATOM 712 C C . PRO A 1 89 ? 4.611 4.031 -6.171 1.00 95.31 89 PRO A C 1
ATOM 714 O O . PRO A 1 89 ? 5.398 4.411 -5.305 1.00 95.31 89 PRO A O 1
ATOM 717 N N . ASN A 1 90 ? 3.600 3.208 -5.882 1.00 95.25 90 ASN A N 1
ATOM 718 C CA . ASN A 1 90 ? 3.324 2.803 -4.504 1.00 95.25 90 ASN A CA 1
ATOM 719 C C . ASN A 1 90 ? 4.518 2.038 -3.901 1.00 95.25 90 ASN A C 1
ATOM 721 O O . ASN A 1 90 ? 4.810 0.937 -4.377 1.00 95.25 90 ASN A O 1
ATOM 725 N N . PRO A 1 91 ? 5.189 2.561 -2.856 1.00 94.12 91 PRO A N 1
ATOM 726 C CA . PRO A 1 91 ? 6.362 1.899 -2.298 1.00 94.12 91 PRO A CA 1
ATOM 727 C C . PRO A 1 91 ? 6.028 0.538 -1.685 1.00 94.12 91 PRO A C 1
ATOM 729 O O . PRO A 1 91 ? 6.848 -0.370 -1.745 1.00 94.12 91 PRO A O 1
ATOM 732 N N . TYR A 1 92 ? 4.813 0.366 -1.161 1.00 95.25 92 TYR A N 1
ATOM 733 C CA . TYR A 1 92 ? 4.390 -0.875 -0.506 1.00 95.25 92 TYR A CA 1
ATOM 734 C C . TYR A 1 92 ? 4.104 -2.012 -1.488 1.00 95.25 92 TYR A C 1
ATOM 736 O O . TYR A 1 92 ? 4.123 -3.177 -1.103 1.00 95.25 92 TYR A O 1
ATOM 744 N N . GLY A 1 93 ? 3.912 -1.690 -2.768 1.00 97.38 93 GLY A N 1
ATOM 745 C CA . GLY A 1 93 ? 4.007 -2.670 -3.835 1.00 97.38 93 GLY A CA 1
ATOM 746 C C . GLY A 1 93 ? 2.971 -2.546 -4.944 1.00 97.38 93 GLY A C 1
ATOM 747 O O . GLY A 1 93 ? 2.049 -1.726 -4.881 1.00 97.38 93 GLY A O 1
ATOM 748 N N . PRO A 1 94 ? 3.159 -3.356 -5.997 1.00 98.12 94 PRO A N 1
ATOM 749 C CA . PRO A 1 94 ? 2.409 -3.266 -7.239 1.00 98.12 94 PRO A CA 1
ATOM 750 C C . PRO A 1 94 ? 1.070 -4.013 -7.210 1.00 98.12 94 PRO A C 1
ATOM 752 O O . PRO A 1 94 ? 0.317 -3.936 -8.180 1.00 98.12 94 PRO A O 1
ATOM 755 N N . VAL A 1 95 ? 0.765 -4.750 -6.136 1.00 98.75 95 VAL A N 1
ATOM 756 C CA . VAL A 1 95 ? -0.495 -5.484 -5.968 1.00 98.75 95 VAL A CA 1
ATOM 757 C C . VAL A 1 95 ? -1.315 -4.821 -4.867 1.00 98.75 95 VAL A C 1
ATOM 759 O O . VAL A 1 95 ? -0.871 -4.724 -3.727 1.00 98.75 95 VAL A O 1
ATOM 762 N N . LEU A 1 96 ? -2.517 -4.356 -5.201 1.00 98.62 96 LEU A N 1
ATOM 763 C CA . LEU A 1 96 ? -3.397 -3.594 -4.318 1.00 98.62 96 LEU A CA 1
ATOM 764 C C . LEU A 1 96 ? -4.689 -4.360 -4.035 1.00 98.62 96 LEU A C 1
ATOM 766 O O . LEU A 1 96 ? -5.519 -4.522 -4.924 1.00 98.62 96 LEU A O 1
ATOM 770 N N . PHE A 1 97 ? -4.941 -4.717 -2.785 1.00 98.75 97 PHE A N 1
ATOM 771 C CA . PHE A 1 97 ? -6.265 -5.114 -2.324 1.00 98.75 97 PHE A CA 1
ATOM 772 C C . PHE A 1 97 ? -7.148 -3.882 -2.121 1.00 98.75 97 PHE A C 1
ATOM 774 O O . PHE A 1 97 ? -6.804 -2.980 -1.355 1.00 98.75 97 PHE A O 1
ATOM 781 N N . LYS A 1 98 ? -8.318 -3.864 -2.769 1.00 98.38 98 LYS A N 1
ATOM 782 C CA . LYS A 1 98 ? -9.415 -2.945 -2.451 1.00 98.38 98 LYS A CA 1
ATOM 783 C C . LYS A 1 98 ? -10.473 -3.695 -1.653 1.00 98.38 98 LYS A C 1
ATOM 785 O O . LYS A 1 98 ? -11.090 -4.632 -2.159 1.00 98.38 98 LYS A O 1
ATOM 790 N N . ILE A 1 99 ? -10.695 -3.272 -0.419 1.00 98.56 99 ILE A N 1
ATOM 791 C CA . ILE A 1 99 ? -11.393 -4.036 0.616 1.00 98.56 99 ILE A CA 1
ATOM 792 C C . ILE A 1 99 ? -12.649 -3.272 1.038 1.00 98.56 99 ILE A C 1
ATOM 794 O O . ILE A 1 99 ? -12.637 -2.044 1.152 1.00 98.56 99 ILE A O 1
ATOM 798 N N . ARG A 1 100 ? -13.754 -3.991 1.247 1.00 98.38 100 ARG A N 1
ATOM 799 C CA . ARG A 1 100 ? -14.992 -3.408 1.778 1.00 98.38 100 ARG A CA 1
ATOM 800 C C . ARG A 1 100 ? -14.799 -3.006 3.249 1.00 98.38 100 ARG A C 1
ATOM 802 O O . ARG A 1 100 ? -14.223 -3.799 3.995 1.00 98.38 100 ARG A O 1
ATOM 809 N N . PRO A 1 101 ? -15.336 -1.857 3.703 1.00 98.19 101 PRO A N 1
ATOM 810 C CA . PRO A 1 101 ? -15.235 -1.427 5.102 1.00 98.19 101 PRO A CA 1
ATOM 811 C C . PRO A 1 101 ? -15.702 -2.464 6.123 1.00 98.19 101 PRO A C 1
ATOM 813 O O . PRO A 1 101 ? -15.119 -2.559 7.197 1.00 98.19 101 PRO A O 1
ATOM 816 N N . SER A 1 102 ? -16.678 -3.303 5.755 1.00 98.19 102 SER A N 1
ATOM 817 C CA . SER A 1 102 ? -17.179 -4.418 6.571 1.00 98.19 102 SER A CA 1
ATOM 818 C C . SER A 1 102 ? -16.085 -5.351 7.099 1.00 98.19 102 SER A C 1
ATOM 820 O O . SER A 1 102 ? -16.316 -6.054 8.072 1.00 98.19 102 SER A O 1
ATOM 822 N N . ALA A 1 103 ? -14.903 -5.380 6.471 1.00 98.00 103 ALA A N 1
ATOM 823 C CA . ALA A 1 103 ? -13.771 -6.152 6.969 1.00 98.00 103 ALA A CA 1
ATOM 824 C C . ALA A 1 103 ? -13.378 -5.765 8.403 1.00 98.00 103 ALA A C 1
ATOM 826 O O . ALA A 1 103 ? -12.957 -6.635 9.161 1.00 98.00 103 ALA A O 1
ATOM 827 N N . LEU A 1 104 ? -13.557 -4.492 8.780 1.00 98.31 104 LEU A N 1
ATOM 828 C CA . LEU A 1 104 ? -13.239 -3.980 10.115 1.00 98.31 104 LEU A CA 1
ATOM 829 C C . LEU A 1 104 ? -14.153 -4.548 11.206 1.00 98.31 104 LEU A C 1
ATOM 831 O O . LEU A 1 104 ? -13.762 -4.515 12.363 1.00 98.31 104 LEU A O 1
ATOM 835 N N . LEU A 1 105 ? -15.315 -5.121 10.864 1.00 98.19 105 LEU A N 1
ATOM 836 C CA . LEU A 1 105 ? -16.189 -5.791 11.840 1.00 98.19 105 LEU A CA 1
ATOM 837 C C . LEU A 1 105 ? -15.544 -7.040 12.456 1.00 98.19 105 LEU A C 1
ATOM 839 O O . LEU A 1 105 ? -15.987 -7.503 13.501 1.00 98.19 105 LEU A O 1
ATOM 843 N N . GLN A 1 106 ? -14.500 -7.585 11.825 1.00 97.38 106 GLN A N 1
ATOM 844 C CA . GLN A 1 106 ? -13.699 -8.662 12.408 1.00 97.38 106 GLN A CA 1
ATOM 845 C C . GLN A 1 106 ? -12.779 -8.156 13.524 1.00 97.38 106 GLN A C 1
ATOM 847 O O . GLN A 1 106 ? -12.280 -8.962 14.296 1.00 97.38 106 GLN A O 1
ATOM 852 N N . ALA A 1 107 ? -12.501 -6.853 13.596 1.00 97.94 107 ALA A N 1
ATOM 853 C CA . ALA A 1 107 ? -11.510 -6.320 14.514 1.00 97.94 107 ALA A CA 1
ATOM 854 C C . ALA A 1 107 ? -12.047 -6.197 15.946 1.00 97.94 107 ALA A C 1
ATOM 856 O O . ALA A 1 107 ? -13.188 -5.794 16.161 1.00 97.94 107 ALA A O 1
ATOM 857 N N . SER A 1 108 ? -11.194 -6.467 16.937 1.00 97.62 108 SER A N 1
ATOM 858 C CA . SER A 1 108 ? -11.476 -6.123 18.338 1.00 97.62 108 SER A CA 1
ATOM 859 C C . SER A 1 108 ? -11.279 -4.631 18.608 1.00 97.62 108 SER A C 1
ATOM 861 O O . SER A 1 108 ? -11.926 -4.053 19.483 1.00 97.62 108 SER A O 1
ATOM 863 N N . ASP A 1 109 ? -10.382 -4.002 17.849 1.00 97.69 109 ASP A N 1
ATOM 864 C CA . ASP A 1 109 ? -10.089 -2.579 17.925 1.00 97.69 109 ASP A CA 1
ATOM 865 C C . ASP A 1 109 ? -9.575 -2.037 16.586 1.00 97.69 109 ASP A C 1
ATOM 867 O O . ASP A 1 109 ? -8.909 -2.732 15.812 1.00 97.69 109 ASP A O 1
ATOM 871 N N . VAL A 1 110 ? -9.871 -0.763 16.334 1.00 98.38 110 VAL A N 1
ATOM 872 C CA . VAL A 1 110 ? -9.436 -0.014 15.155 1.00 98.38 110 VAL A CA 1
ATOM 873 C C . VAL A 1 110 ? -8.802 1.301 15.606 1.00 98.38 110 VAL A C 1
ATOM 875 O O . VAL A 1 110 ? -9.395 2.086 16.348 1.00 98.38 110 VAL A O 1
ATOM 878 N N . ALA A 1 111 ? -7.586 1.563 15.139 1.00 98.50 111 ALA A N 1
ATOM 879 C CA . ALA A 1 111 ? -6.897 2.832 15.315 1.00 98.50 111 ALA A CA 1
ATOM 880 C C . ALA A 1 111 ? -6.746 3.498 13.951 1.00 98.50 111 ALA A C 1
ATOM 882 O O . ALA A 1 111 ? -6.178 2.907 13.035 1.00 98.50 111 ALA A O 1
ATOM 883 N N . ILE A 1 112 ? -7.255 4.722 13.835 1.00 98.50 112 ILE A N 1
ATOM 884 C CA . ILE A 1 112 ? -7.039 5.590 12.680 1.00 98.50 112 ILE A CA 1
ATOM 885 C C . ILE A 1 112 ? -6.103 6.692 13.152 1.00 98.50 112 ILE A C 1
ATOM 887 O O . ILE A 1 112 ? -6.467 7.449 14.051 1.00 98.50 112 ILE A O 1
ATOM 891 N N . CYS A 1 113 ? -4.904 6.753 12.588 1.00 98.25 113 CYS A N 1
ATOM 892 C CA . CYS A 1 113 ? -3.860 7.674 13.016 1.00 98.25 113 CYS A CA 1
ATOM 893 C C . CYS A 1 113 ? -3.455 8.598 11.869 1.00 98.25 113 CYS A C 1
ATOM 895 O O . CYS A 1 113 ? -3.451 8.210 10.703 1.00 98.25 113 CYS A O 1
ATOM 897 N N . LEU A 1 114 ? -3.082 9.829 12.221 1.00 97.50 114 LEU A N 1
ATOM 898 C CA . LEU A 1 114 ? -2.571 10.831 11.280 1.00 97.50 114 LEU A CA 1
ATOM 899 C C . LEU A 1 114 ? -1.044 10.922 11.291 1.00 97.50 114 LEU A C 1
ATOM 901 O O . LEU A 1 114 ? -0.475 11.768 10.614 1.00 97.50 114 LEU A O 1
ATOM 905 N N . TRP A 1 115 ? -0.370 10.079 12.064 1.00 94.88 115 TRP A N 1
ATOM 906 C CA . TRP A 1 115 ? 1.081 9.977 12.101 1.00 94.88 115 TRP A CA 1
ATOM 907 C C . TRP A 1 115 ? 1.459 8.536 11.775 1.00 94.88 115 TRP A C 1
ATOM 909 O O . TRP A 1 115 ? 0.795 7.616 12.251 1.00 94.88 115 TRP A O 1
ATOM 919 N N . SER A 1 116 ? 2.476 8.356 10.929 1.00 93.88 116 SER A N 1
ATOM 920 C CA . SER A 1 116 ? 2.838 7.033 10.425 1.00 93.88 116 SER A CA 1
ATOM 921 C C . SER A 1 116 ? 3.274 6.103 11.552 1.00 93.88 116 SER A C 1
ATOM 923 O O . SER A 1 116 ? 4.101 6.485 12.386 1.00 93.88 116 SER A O 1
ATOM 925 N N . ALA A 1 117 ? 2.762 4.875 11.539 1.00 94.75 117 ALA A N 1
ATOM 926 C CA . ALA A 1 117 ? 3.096 3.868 12.539 1.00 94.75 117 ALA A CA 1
ATOM 927 C C . ALA A 1 117 ? 4.576 3.448 12.496 1.00 94.75 117 ALA A C 1
ATOM 929 O O . ALA A 1 117 ? 5.130 3.076 13.527 1.00 94.75 117 ALA A O 1
ATOM 930 N N . GLY A 1 118 ? 5.235 3.614 11.343 1.00 93.44 118 GLY A N 1
ATOM 931 C CA . GLY A 1 118 ? 6.673 3.390 11.167 1.00 93.44 118 GLY A CA 1
ATOM 932 C C . GLY A 1 118 ? 7.557 4.567 11.601 1.00 93.44 118 GLY A C 1
ATOM 933 O O . GLY A 1 118 ? 8.759 4.567 11.336 1.00 93.44 118 GLY A O 1
ATOM 934 N N . ALA A 1 119 ? 6.996 5.608 12.226 1.00 94.12 119 ALA A N 1
ATOM 935 C CA . ALA A 1 119 ? 7.767 6.734 12.741 1.00 94.12 119 ALA A CA 1
ATOM 936 C C . ALA A 1 119 ? 8.275 6.472 14.167 1.00 94.12 119 ALA A C 1
ATOM 938 O O . ALA A 1 119 ? 7.549 5.985 15.033 1.00 94.12 119 ALA A O 1
ATOM 939 N N . LYS A 1 120 ? 9.522 6.866 14.451 1.00 94.31 120 LYS A N 1
ATOM 940 C CA . LYS A 1 120 ? 10.108 6.718 15.789 1.00 94.31 120 LYS A CA 1
ATOM 941 C C . LYS A 1 120 ? 9.293 7.477 16.845 1.00 94.31 120 LYS A C 1
ATOM 943 O O . LYS A 1 120 ? 9.076 8.685 16.713 1.00 94.31 120 LYS A O 1
ATOM 948 N N . GLY A 1 121 ? 8.919 6.774 17.914 1.00 93.69 121 GLY A N 1
ATOM 949 C CA . GLY A 1 121 ? 8.163 7.329 19.040 1.00 93.69 121 GLY A CA 1
ATOM 950 C C . GLY A 1 121 ? 6.658 7.440 18.793 1.00 93.69 121 GLY A C 1
ATOM 951 O O . GLY A 1 121 ? 5.979 8.124 19.556 1.00 93.69 121 GLY A O 1
ATOM 952 N N . PHE A 1 122 ? 6.142 6.813 17.735 1.00 96.75 122 PHE A N 1
ATOM 953 C CA . PHE A 1 122 ? 4.707 6.681 17.526 1.00 96.75 122 PHE A CA 1
ATOM 954 C C . PHE A 1 122 ? 4.085 5.823 18.635 1.00 96.75 122 PHE A C 1
ATOM 956 O O . PHE A 1 122 ? 4.607 4.771 18.999 1.00 96.75 122 PHE A O 1
ATOM 963 N N . ASN A 1 123 ? 2.942 6.264 19.159 1.00 96.94 123 ASN A N 1
ATOM 964 C CA . ASN A 1 123 ? 2.149 5.501 20.114 1.00 96.94 123 ASN A CA 1
ATOM 965 C C . ASN A 1 123 ? 0.732 5.329 19.564 1.00 96.94 123 ASN A C 1
ATOM 967 O O . ASN A 1 123 ? -0.034 6.287 19.479 1.00 96.94 123 ASN A O 1
ATOM 971 N N . ARG A 1 124 ? 0.375 4.092 19.212 1.00 96.62 124 ARG A N 1
ATOM 972 C CA . ARG A 1 124 ? -0.899 3.776 18.558 1.00 96.62 124 ARG A CA 1
ATOM 973 C C . ARG A 1 124 ? -2.125 4.252 19.337 1.00 96.62 124 ARG A C 1
ATOM 975 O O . ARG A 1 124 ? -3.087 4.700 18.724 1.00 96.62 124 ARG A O 1
ATOM 982 N N . GLU A 1 125 ? -2.111 4.130 20.659 1.00 95.94 125 GLU A N 1
ATOM 983 C CA . GLU A 1 125 ? -3.260 4.476 21.502 1.00 95.94 125 GLU A CA 1
ATOM 984 C C . GLU A 1 125 ? -3.425 5.989 21.619 1.00 95.94 125 GLU A C 1
ATOM 986 O O . GLU A 1 125 ? -4.536 6.499 21.490 1.00 95.94 125 GLU A O 1
ATOM 991 N N . HIS A 1 126 ? -2.311 6.697 21.804 1.00 95.94 126 HIS A N 1
ATOM 992 C CA . HIS A 1 126 ? -2.285 8.149 21.932 1.00 95.94 126 HIS A CA 1
ATOM 993 C C . HIS A 1 126 ? -2.609 8.864 20.615 1.00 95.94 126 HIS A C 1
ATOM 995 O O . HIS A 1 126 ? -3.291 9.886 20.608 1.00 95.94 126 HIS A O 1
ATOM 1001 N N . GLU A 1 127 ? -2.129 8.326 19.493 1.00 96.81 127 GLU A N 1
ATOM 1002 C CA . GLU A 1 127 ? -2.277 8.959 18.181 1.00 96.81 127 GLU A CA 1
ATOM 1003 C C . GLU A 1 127 ? -3.641 8.704 17.532 1.00 96.81 127 GLU A C 1
ATOM 1005 O O . GLU A 1 127 ? -4.063 9.477 16.663 1.00 96.81 127 GLU A O 1
ATOM 1010 N N . ALA A 1 128 ? -4.338 7.642 17.947 1.00 97.56 128 ALA A N 1
ATOM 1011 C CA . ALA A 1 128 ? -5.607 7.245 17.359 1.00 97.56 128 ALA A CA 1
ATOM 1012 C C . ALA A 1 128 ? -6.701 8.294 17.581 1.00 97.56 128 ALA A C 1
ATOM 1014 O O . ALA A 1 128 ? -6.915 8.769 18.696 1.00 97.56 128 ALA A O 1
ATOM 1015 N N . LEU A 1 129 ? -7.479 8.561 16.532 1.00 97.44 129 LEU A N 1
ATOM 1016 C CA . LEU A 1 129 ? -8.753 9.266 16.660 1.00 97.44 129 LEU A CA 1
ATOM 1017 C C . LEU A 1 129 ? -9.689 8.482 17.596 1.00 97.44 129 LEU A C 1
ATOM 1019 O O . LEU A 1 129 ? -9.705 7.243 17.595 1.00 97.44 129 LEU A O 1
ATOM 1023 N N . ASN A 1 130 ? -10.427 9.198 18.439 1.00 92.12 130 ASN A N 1
ATOM 1024 C CA . ASN A 1 130 ? -11.226 8.644 19.534 1.00 92.12 130 ASN A CA 1
ATOM 1025 C C . ASN A 1 130 ? -12.735 8.772 19.299 1.00 92.12 130 ASN A C 1
ATOM 1027 O O . ASN A 1 130 ? -13.495 8.018 19.902 1.00 92.12 130 ASN A O 1
ATOM 1031 N N . ALA A 1 131 ? -13.168 9.670 18.413 1.00 94.19 131 ALA A N 1
ATOM 1032 C CA . ALA A 1 131 ? -14.576 9.869 18.081 1.00 94.19 131 ALA A CA 1
ATOM 1033 C C . ALA A 1 131 ? -14.856 9.720 16.578 1.00 94.19 131 ALA A C 1
ATOM 1035 O O . ALA A 1 131 ? -14.014 10.024 15.736 1.00 94.19 131 ALA A O 1
ATOM 1036 N N . LEU A 1 132 ? -16.078 9.302 16.228 1.00 95.25 132 LEU A N 1
ATOM 1037 C CA . LEU A 1 132 ? -16.525 9.244 14.828 1.00 95.25 132 LEU A CA 1
ATOM 1038 C C . LEU A 1 132 ? -16.551 10.620 14.165 1.00 95.25 132 LEU A C 1
ATOM 1040 O O . LEU A 1 132 ? -16.274 10.719 12.977 1.00 95.25 132 LEU A O 1
ATOM 1044 N N . GLU A 1 133 ? -16.827 11.675 14.930 1.00 95.81 133 GLU A N 1
ATOM 1045 C CA . GLU A 1 133 ? -16.761 13.056 14.445 1.00 95.81 133 GLU A CA 1
ATOM 1046 C C . GLU A 1 133 ? -15.343 13.425 13.980 1.00 95.81 133 GLU A C 1
ATOM 1048 O O . GLU A 1 133 ? -15.166 14.041 12.933 1.00 95.81 133 GLU A O 1
ATOM 1053 N N . GLU A 1 134 ? -14.305 12.962 14.683 1.00 97.25 134 GLU A N 1
ATOM 1054 C CA . GLU A 1 134 ? -12.924 13.143 14.224 1.00 97.25 134 GLU A CA 1
ATOM 1055 C C . GLU A 1 134 ? -12.659 12.379 12.919 1.00 97.25 134 GLU A C 1
ATOM 1057 O O . GLU A 1 134 ? -11.937 12.868 12.052 1.00 97.25 134 GLU A O 1
ATOM 1062 N N . VAL A 1 135 ? -13.246 11.190 12.752 1.00 97.81 135 VAL A N 1
ATOM 1063 C CA . VAL A 1 135 ? -13.127 10.410 11.509 1.00 97.81 135 VAL A CA 1
ATOM 1064 C C . VAL A 1 135 ? -13.847 11.106 10.354 1.00 97.81 135 VAL A C 1
ATOM 1066 O O . VAL A 1 135 ? -13.321 11.152 9.244 1.00 97.81 135 VAL A O 1
ATOM 1069 N N . GLU A 1 136 ? -15.016 11.688 10.606 1.00 97.00 136 GLU A N 1
ATOM 1070 C CA . GLU A 1 136 ? -15.767 12.494 9.640 1.00 97.00 136 GLU A CA 1
ATOM 1071 C C . GLU A 1 136 ? -14.926 13.679 9.137 1.00 97.00 136 GLU A C 1
ATOM 1073 O O . GLU A 1 136 ? -14.848 13.943 7.933 1.00 97.00 136 GLU A O 1
ATOM 1078 N N . ASN A 1 137 ? -14.173 14.309 10.044 1.00 97.44 137 ASN A N 1
ATOM 1079 C CA . ASN A 1 137 ? -13.281 15.425 9.738 1.00 97.44 137 ASN A CA 1
ATOM 1080 C C . ASN A 1 137 ? -12.060 15.041 8.885 1.00 97.44 137 ASN A C 1
ATOM 1082 O O . ASN A 1 137 ? -11.351 15.933 8.411 1.00 97.44 137 ASN A O 1
ATOM 1086 N N . LEU A 1 138 ? -11.818 13.753 8.611 1.00 98.12 138 LEU A N 1
ATOM 1087 C CA . LEU A 1 138 ? -10.808 13.320 7.637 1.00 98.12 138 LEU A CA 1
ATOM 1088 C C . LEU A 1 138 ? -11.199 13.647 6.195 1.00 98.12 138 LEU A C 1
ATOM 1090 O O . LEU A 1 138 ? -10.324 13.742 5.331 1.00 98.12 138 LEU A O 1
ATOM 1094 N N . PHE A 1 139 ? -12.491 13.799 5.912 1.00 98.12 139 PHE A N 1
ATOM 1095 C CA . PHE A 1 139 ? -13.003 13.973 4.559 1.00 98.12 139 PHE A CA 1
ATOM 1096 C C . PHE A 1 139 ? -13.188 15.451 4.214 1.00 98.12 139 PHE A C 1
ATOM 1098 O O . PHE A 1 139 ? -13.547 16.279 5.046 1.00 98.12 139 PHE A O 1
ATOM 1105 N N . SER A 1 140 ? -12.931 15.798 2.954 1.00 97.44 140 SER A N 1
ATOM 1106 C CA . SER A 1 140 ? -13.048 17.170 2.442 1.00 97.44 140 SER A CA 1
ATOM 1107 C C . SER A 1 140 ? -14.501 17.606 2.250 1.00 97.44 140 SER A C 1
ATOM 1109 O O . SER A 1 140 ? -14.769 18.801 2.170 1.00 97.44 140 SER A O 1
ATOM 1111 N N . TYR A 1 141 ? -15.421 16.642 2.164 1.00 96.94 141 TYR A N 1
ATOM 1112 C CA . TYR A 1 141 ? -16.845 16.870 1.954 1.00 96.94 141 TYR A CA 1
ATOM 1113 C C . TYR A 1 141 ? -17.680 16.044 2.950 1.00 96.94 141 TYR A C 1
ATOM 1115 O O . TYR A 1 141 ? -17.268 14.928 3.304 1.00 96.94 141 TYR A O 1
ATOM 1123 N N . PRO A 1 142 ? -18.854 16.547 3.377 1.00 94.69 142 PRO A N 1
ATOM 1124 C CA . PRO A 1 142 ? -19.796 15.797 4.217 1.00 94.69 142 PRO A CA 1
ATOM 1125 C C . PRO A 1 142 ? -20.252 14.477 3.574 1.00 94.69 142 PRO A C 1
ATOM 1127 O O . PRO A 1 142 ? -20.176 14.329 2.354 1.00 94.69 142 PRO A O 1
ATOM 1130 N N . SER A 1 143 ? -20.743 13.514 4.359 1.00 93.19 143 SER A N 1
ATOM 1131 C CA . SER A 1 143 ? -21.193 12.214 3.825 1.00 93.19 143 SER A CA 1
ATOM 1132 C C . SER A 1 143 ? -22.364 12.348 2.840 1.00 93.19 143 SER A C 1
ATOM 1134 O O . SER A 1 143 ? -22.398 11.670 1.810 1.00 93.19 143 SER A O 1
ATOM 1136 N N . ASN A 1 144 ? -23.270 13.294 3.100 1.00 92.38 144 ASN A N 1
ATOM 1137 C CA . ASN A 1 144 ? -24.517 13.486 2.359 1.00 92.38 144 ASN A CA 1
ATOM 1138 C C . ASN A 1 144 ? -24.359 14.020 0.921 1.00 92.38 144 ASN A C 1
ATOM 1140 O O . ASN A 1 144 ? -25.338 14.012 0.176 1.00 92.38 144 ASN A O 1
ATOM 1144 N N . VAL A 1 145 ? -23.164 14.466 0.503 1.00 94.00 145 VAL A N 1
ATOM 1145 C CA . VAL A 1 145 ? -22.945 14.927 -0.886 1.00 94.00 145 VAL A CA 1
ATOM 1146 C C . VAL A 1 145 ? -22.827 13.768 -1.880 1.00 94.00 145 VAL A C 1
ATOM 1148 O O . VAL A 1 145 ? -22.951 13.973 -3.084 1.00 94.00 145 VAL A O 1
ATOM 1151 N N . GLY A 1 146 ? -22.594 12.550 -1.382 1.00 91.31 146 GLY A N 1
ATOM 1152 C CA . GLY A 1 146 ? -22.450 11.346 -2.192 1.00 91.31 146 GLY A CA 1
ATOM 1153 C C . GLY A 1 146 ? -21.120 11.231 -2.963 1.00 91.31 146 GLY A C 1
ATOM 1154 O O . GLY A 1 146 ? -20.304 12.161 -3.020 1.00 91.31 146 GLY A O 1
ATOM 1155 N N . PRO A 1 147 ? -20.852 10.052 -3.549 1.00 91.44 147 PRO A N 1
ATOM 1156 C CA . PRO A 1 147 ? -19.607 9.770 -4.256 1.00 91.44 147 PRO A CA 1
ATOM 1157 C C . PRO A 1 147 ? -19.562 10.432 -5.651 1.00 91.44 147 PRO A C 1
ATOM 1159 O O . PRO A 1 147 ? -20.594 10.583 -6.303 1.00 91.44 147 PRO A O 1
ATOM 1162 N N . PRO A 1 148 ? -18.362 10.772 -6.165 1.00 91.62 148 PRO A N 1
ATOM 1163 C CA . PRO A 1 148 ? -17.058 10.486 -5.566 1.00 91.62 148 PRO A CA 1
ATOM 1164 C C . PRO A 1 148 ? -16.635 11.497 -4.488 1.00 91.62 148 PRO A C 1
ATOM 1166 O O . PRO A 1 148 ? -15.707 11.210 -3.737 1.00 91.62 148 PRO A O 1
ATOM 1169 N N . GLN A 1 149 ? -17.305 12.646 -4.373 1.00 95.50 149 GLN A N 1
ATOM 1170 C CA . GLN A 1 149 ? -16.882 13.758 -3.509 1.00 95.50 149 GLN A CA 1
ATOM 1171 C C . GLN A 1 149 ? -16.836 13.368 -2.023 1.00 95.50 149 GLN A C 1
ATOM 1173 O O . GLN A 1 149 ? -15.852 13.669 -1.348 1.00 95.50 149 GLN A O 1
ATOM 1178 N N . SER A 1 150 ? -17.820 12.605 -1.537 1.00 95.19 150 SER A N 1
ATOM 1179 C CA . SER A 1 150 ? -17.871 12.083 -0.159 1.00 95.19 150 SER A CA 1
ATOM 1180 C C . SER A 1 150 ? -16.682 11.191 0.224 1.00 95.19 150 SER A C 1
ATOM 1182 O O . SER A 1 150 ? -16.459 10.934 1.404 1.00 95.19 150 SER A O 1
ATOM 1184 N N . THR A 1 151 ? -15.907 10.696 -0.746 1.00 95.88 151 THR A N 1
ATOM 1185 C CA . THR A 1 151 ? -14.757 9.810 -0.494 1.00 95.88 151 THR A CA 1
ATOM 1186 C C . THR A 1 151 ? -13.426 10.550 -0.398 1.00 95.88 151 THR A C 1
ATOM 1188 O O . THR A 1 151 ? -12.407 9.935 -0.086 1.00 95.88 151 THR A O 1
ATOM 1191 N N . TYR A 1 152 ? -13.392 11.854 -0.688 1.00 96.19 152 TYR A N 1
ATOM 1192 C CA . TYR A 1 152 ? -12.136 12.592 -0.796 1.00 96.19 152 TYR A CA 1
ATOM 1193 C C . TYR A 1 152 ? -11.547 12.880 0.581 1.00 96.19 152 TYR A C 1
ATOM 1195 O O . TYR A 1 152 ? -12.016 13.758 1.304 1.00 96.19 152 TYR A O 1
ATOM 1203 N N . VAL A 1 153 ? -10.486 12.156 0.923 1.00 97.12 153 VAL A N 1
ATOM 1204 C CA . VAL A 1 153 ? -9.690 12.385 2.132 1.00 97.12 153 VAL A CA 1
ATOM 1205 C C . VAL A 1 153 ? -8.890 13.680 1.978 1.00 97.12 153 VAL A C 1
ATOM 1207 O O . VAL A 1 153 ? -8.322 13.945 0.918 1.00 97.12 153 VAL A O 1
ATOM 1210 N N . LYS A 1 154 ? -8.862 14.498 3.031 1.00 97.19 154 LYS A N 1
ATOM 1211 C CA . LYS A 1 154 ? -8.083 15.739 3.104 1.00 97.19 154 LYS A CA 1
ATOM 1212 C C . LYS A 1 154 ? -6.590 15.465 2.887 1.00 97.19 154 LYS A C 1
ATOM 1214 O O . LYS A 1 154 ? -6.045 14.466 3.354 1.00 97.19 154 LYS A O 1
ATOM 1219 N N . TYR A 1 155 ? -5.909 16.387 2.211 1.00 94.50 155 TYR A N 1
ATOM 1220 C CA . TYR A 1 155 ? -4.452 16.352 2.083 1.00 94.50 155 TYR A CA 1
ATOM 1221 C C . TYR A 1 155 ? -3.767 16.845 3.361 1.00 94.50 155 TYR A C 1
ATOM 1223 O O . TYR A 1 155 ? -4.383 17.470 4.223 1.00 94.50 155 TYR A O 1
ATOM 1231 N N . ARG A 1 156 ? -2.454 16.609 3.456 1.00 94.88 156 ARG A N 1
ATOM 1232 C CA . ARG A 1 156 ? -1.617 16.945 4.617 1.00 94.88 156 ARG A CA 1
ATOM 1233 C C . ARG A 1 156 ? -1.871 18.342 5.191 1.00 94.88 156 ARG A C 1
ATOM 1235 O O . ARG A 1 156 ? -2.087 18.464 6.387 1.00 94.88 156 ARG A O 1
ATOM 1242 N N . GLU A 1 157 ? -1.858 19.384 4.365 1.00 96.50 157 GLU A N 1
ATOM 1243 C CA . GLU A 1 157 ? -2.040 20.769 4.832 1.00 96.50 157 GLU A CA 1
ATOM 1244 C C . GLU A 1 157 ? -3.409 20.985 5.489 1.00 96.50 157 GLU A C 1
ATOM 1246 O O . GLU A 1 157 ? -3.513 21.626 6.535 1.00 96.50 157 GLU A O 1
ATOM 1251 N N . GLN A 1 158 ? -4.453 20.391 4.908 1.00 97.38 158 GLN A N 1
ATOM 1252 C CA . GLN A 1 158 ? -5.806 20.440 5.450 1.00 97.38 158 GLN A CA 1
ATOM 1253 C C . GLN A 1 158 ? -5.903 19.643 6.755 1.00 97.38 158 GLN A C 1
ATOM 1255 O O . GLN A 1 158 ? -6.515 20.124 7.698 1.00 97.38 158 GLN A O 1
ATOM 1260 N N . LEU A 1 159 ? -5.263 18.471 6.842 1.00 97.88 159 LEU A N 1
ATOM 1261 C CA . LEU A 1 159 ? -5.234 17.656 8.062 1.00 97.88 159 LEU A CA 1
ATOM 1262 C C . LEU A 1 159 ? -4.470 18.344 9.203 1.00 97.88 159 LEU A C 1
ATOM 1264 O O . LEU A 1 159 ? -4.933 18.338 10.339 1.00 97.88 159 LEU A O 1
ATOM 1268 N N . ILE A 1 160 ? -3.333 18.987 8.917 1.00 97.88 160 ILE A N 1
ATOM 1269 C CA . ILE A 1 160 ? -2.591 19.769 9.920 1.00 97.88 160 ILE A CA 1
ATOM 1270 C C . ILE A 1 160 ? -3.476 20.890 10.469 1.00 97.88 160 ILE A C 1
ATOM 1272 O O . ILE A 1 160 ? -3.537 21.077 11.683 1.00 97.88 160 ILE A O 1
ATOM 1276 N N . LYS A 1 161 ? -4.169 21.618 9.584 1.00 97.56 161 LYS A N 1
ATOM 1277 C CA . LYS A 1 161 ? -5.067 22.709 9.971 1.00 97.56 161 LYS A CA 1
ATOM 1278 C C . LYS A 1 161 ? -6.264 22.209 10.784 1.00 97.56 161 LYS A C 1
ATOM 1280 O O . LYS A 1 161 ? -6.591 22.823 11.790 1.00 97.56 161 LYS A O 1
ATOM 1285 N N . GLU A 1 162 ? -6.897 21.125 10.344 1.00 97.38 162 GLU A N 1
ATOM 1286 C CA . GLU A 1 162 ? -8.099 20.556 10.965 1.00 97.38 162 GLU A CA 1
ATOM 1287 C C . GLU A 1 162 ? -7.825 20.025 12.375 1.00 97.38 162 GLU A C 1
ATOM 1289 O O . GLU A 1 162 ? -8.568 20.316 13.304 1.00 97.38 162 GLU A O 1
ATOM 1294 N N . PHE A 1 163 ? -6.737 19.269 12.547 1.00 96.88 163 PHE A N 1
ATOM 1295 C CA . PHE A 1 163 ? -6.450 18.567 13.801 1.00 96.88 163 PHE A CA 1
ATOM 1296 C C . PHE A 1 163 ? -5.448 19.304 14.697 1.00 96.88 163 PHE A C 1
ATOM 1298 O O . PHE A 1 163 ? -5.175 18.851 15.806 1.00 96.88 163 PHE A O 1
ATOM 1305 N N . GLY A 1 164 ? -4.835 20.391 14.218 1.00 96.62 164 GLY A N 1
ATOM 1306 C CA . GLY A 1 164 ? -3.783 21.104 14.948 1.00 96.62 164 GLY A CA 1
ATOM 1307 C C . GLY A 1 164 ? -2.524 20.262 15.196 1.00 96.62 164 GLY A C 1
AT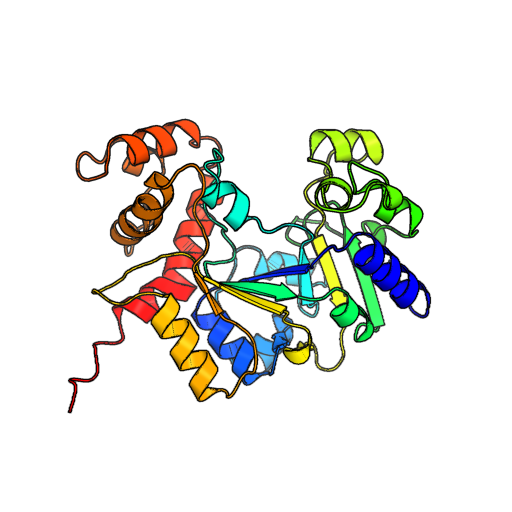OM 1308 O O . GLY A 1 164 ? -1.758 20.556 16.111 1.00 96.62 164 GLY A O 1
ATOM 1309 N N . ARG A 1 165 ? -2.299 19.199 14.408 1.00 94.88 165 ARG A N 1
ATOM 1310 C CA . ARG A 1 165 ? -1.177 18.256 14.569 1.00 94.88 165 ARG A CA 1
ATOM 1311 C C . ARG A 1 165 ? -0.132 18.485 13.466 1.00 94.88 165 ARG A C 1
ATOM 1313 O O . ARG A 1 165 ? -0.368 18.071 12.334 1.00 94.88 165 ARG A O 1
ATOM 1320 N N . PRO A 1 166 ? 1.057 19.058 13.749 1.00 94.62 166 PRO A N 1
ATOM 1321 C CA . PRO A 1 166 ? 2.073 19.359 12.722 1.00 94.62 166 PRO A CA 1
ATOM 1322 C C . PRO A 1 166 ? 2.601 18.132 11.961 1.00 94.62 166 PRO A C 1
ATOM 1324 O O . PRO A 1 166 ? 3.092 18.239 10.834 1.00 94.62 166 PRO A O 1
ATOM 1327 N N . LYS A 1 167 ? 2.510 16.957 12.592 1.00 93.94 167 LYS A N 1
ATOM 1328 C CA . LYS A 1 167 ? 2.909 15.667 12.022 1.00 93.94 167 LYS A CA 1
ATOM 1329 C C . LYS A 1 167 ? 1.788 14.966 11.251 1.00 93.94 167 LYS A C 1
ATOM 1331 O O . LYS A 1 167 ? 2.033 13.864 10.777 1.00 93.94 167 LYS A O 1
ATOM 1336 N N . ALA A 1 168 ? 0.605 15.576 11.115 1.00 96.38 168 ALA A N 1
ATOM 1337 C CA . ALA A 1 168 ? -0.506 14.968 10.394 1.00 96.38 168 ALA A CA 1
ATOM 1338 C C . ALA A 1 168 ? -0.131 14.658 8.933 1.00 96.38 168 ALA A C 1
ATOM 1340 O O . ALA A 1 168 ? 0.499 15.469 8.247 1.00 96.38 168 ALA A O 1
ATOM 1341 N N . GLN A 1 169 ? -0.510 13.471 8.473 1.00 94.88 169 GLN A N 1
ATOM 1342 C CA . GLN A 1 169 ? -0.281 12.902 7.147 1.00 94.88 169 GLN A CA 1
ATOM 1343 C C . GLN A 1 169 ? -1.503 12.073 6.727 1.00 94.88 169 GLN A C 1
ATOM 1345 O O . GLN A 1 169 ? -2.516 12.067 7.423 1.00 94.88 169 GLN A O 1
ATOM 1350 N N . ALA A 1 170 ? -1.419 11.405 5.571 1.00 94.38 170 ALA A N 1
ATOM 1351 C C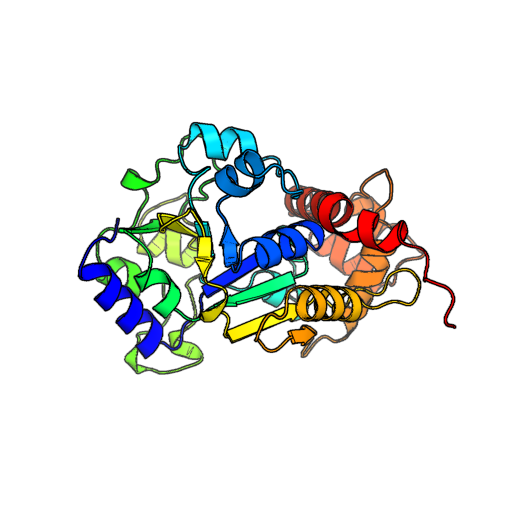A . ALA A 1 170 ? -2.479 10.524 5.090 1.00 94.38 170 ALA A CA 1
ATOM 1352 C C .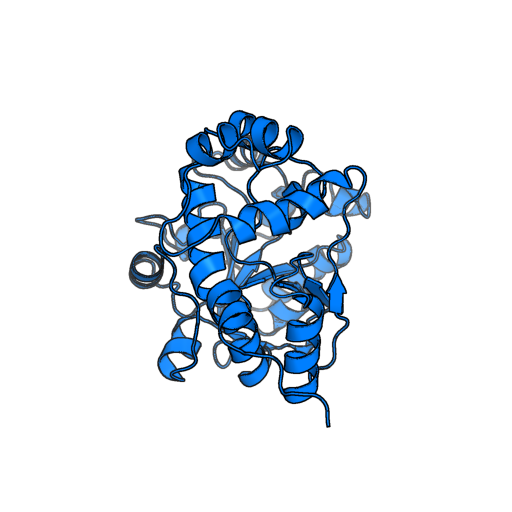 ALA A 1 170 ? -2.898 9.524 6.191 1.00 94.38 170 ALA A C 1
ATOM 1354 O O . ALA A 1 170 ? -2.012 8.925 6.801 1.00 94.38 170 ALA A O 1
ATOM 1355 N N . PRO A 1 171 ? -4.207 9.340 6.454 1.00 97.25 171 PRO A N 1
ATOM 1356 C CA . PRO A 1 171 ? -4.659 8.471 7.533 1.00 97.25 171 PRO A CA 1
ATOM 1357 C C . PRO A 1 171 ? -4.247 7.015 7.311 1.00 97.25 171 PRO A C 1
ATOM 1359 O O . PRO A 1 171 ? -4.577 6.418 6.280 1.00 97.25 171 PRO A O 1
ATOM 1362 N N . GLU A 1 172 ? -3.588 6.444 8.314 1.00 97.31 172 GLU A N 1
ATOM 1363 C CA . GLU A 1 172 ? -3.256 5.023 8.392 1.00 97.31 172 GLU A CA 1
ATOM 1364 C C . GLU A 1 172 ? -4.225 4.340 9.359 1.00 97.31 172 GLU A C 1
ATOM 1366 O O . GLU A 1 172 ? -4.482 4.835 10.460 1.00 97.31 172 GLU A O 1
ATOM 1371 N N . ILE A 1 173 ? -4.774 3.197 8.951 1.00 98.50 173 ILE A N 1
ATOM 1372 C CA . ILE A 1 173 ? -5.665 2.391 9.782 1.00 98.50 173 ILE A CA 1
ATOM 1373 C C . ILE A 1 173 ? -4.922 1.126 10.176 1.00 98.50 173 ILE A C 1
ATOM 1375 O O . ILE A 1 173 ? -4.458 0.379 9.319 1.00 98.50 173 ILE A O 1
ATOM 1379 N N . SER A 1 174 ? -4.850 0.861 11.474 1.00 98.44 174 SER A N 1
ATOM 1380 C CA . SER A 1 174 ? -4.339 -0.396 12.014 1.00 98.44 174 SER A CA 1
ATOM 1381 C C . SER A 1 174 ? -5.393 -1.040 12.899 1.00 98.44 174 SER A C 1
ATOM 1383 O O . SER A 1 174 ? -6.075 -0.357 13.667 1.00 98.44 174 SER A O 1
ATOM 1385 N N . CYS A 1 175 ? -5.530 -2.357 12.826 1.00 98.06 175 CYS A N 1
ATOM 1386 C CA . CYS A 1 175 ? -6.524 -3.096 13.596 1.00 98.06 175 CYS A CA 1
ATOM 1387 C C . CYS A 1 175 ? -5.946 -4.383 14.182 1.00 98.06 175 CYS A C 1
ATOM 1389 O O . CYS A 1 175 ? -5.009 -4.967 13.632 1.00 98.06 175 CYS A O 1
ATOM 1391 N N . THR A 1 176 ? -6.509 -4.798 15.314 1.00 98.12 176 THR A N 1
ATOM 1392 C CA . THR A 1 176 ? -6.310 -6.144 15.860 1.00 98.12 176 THR A CA 1
ATOM 1393 C C . THR A 1 176 ? -7.474 -6.999 15.392 1.00 98.12 176 THR A C 1
ATOM 1395 O O . THR A 1 176 ? -8.626 -6.636 15.620 1.00 98.12 176 THR A O 1
ATOM 1398 N N . VAL A 1 177 ? -7.185 -8.119 14.742 1.00 96.81 177 VAL A N 1
ATOM 1399 C CA . VAL A 1 177 ? -8.185 -9.050 14.206 1.00 96.81 177 VAL A CA 1
ATOM 1400 C C . VAL A 1 177 ? -7.890 -10.465 14.711 1.00 96.81 177 VAL A C 1
ATOM 1402 O O . VAL A 1 177 ? -6.730 -10.762 15.005 1.00 96.81 177 VAL A O 1
ATOM 1405 N N . PRO A 1 178 ? -8.904 -11.341 14.823 1.00 92.44 178 PRO A N 1
ATOM 1406 C CA . PRO A 1 178 ? -8.705 -12.751 15.116 1.00 92.44 178 PRO A CA 1
ATOM 1407 C C . PRO A 1 178 ? -7.672 -13.376 14.181 1.00 92.44 178 PRO A C 1
ATOM 1409 O O . PRO A 1 178 ? -7.629 -13.064 12.990 1.00 92.44 178 PRO A O 1
ATOM 1412 N N . ASP A 1 179 ? -6.832 -14.237 14.750 1.00 94.56 179 ASP A N 1
ATOM 1413 C CA . ASP A 1 179 ? -5.766 -14.954 14.047 1.00 94.56 179 ASP A CA 1
ATOM 1414 C C . ASP A 1 179 ? -4.770 -14.062 13.292 1.00 94.56 179 ASP A C 1
ATOM 1416 O O . ASP A 1 179 ? -4.020 -14.575 12.466 1.00 94.56 179 ASP A O 1
ATOM 1420 N N . ASP A 1 180 ? -4.735 -12.752 13.572 1.00 97.19 180 ASP A N 1
ATOM 1421 C CA . ASP A 1 180 ? -3.886 -11.772 12.897 1.00 97.19 180 ASP A CA 1
ATOM 1422 C C . ASP A 1 180 ? -4.120 -11.687 11.371 1.00 97.19 180 ASP A C 1
ATOM 1424 O O . ASP A 1 180 ? -3.227 -11.267 10.638 1.00 97.19 180 ASP A O 1
ATOM 1428 N N . VAL A 1 181 ? -5.308 -12.054 10.865 1.00 98.06 181 VAL A N 1
ATOM 1429 C CA . VAL A 1 181 ? -5.646 -11.997 9.428 1.00 98.06 181 VAL A CA 1
ATOM 1430 C C . VAL A 1 181 ? -6.960 -11.269 9.171 1.00 98.06 181 VAL A C 1
ATOM 1432 O O . VAL A 1 181 ? -8.014 -11.632 9.681 1.00 98.06 181 VAL A O 1
ATOM 1435 N N . LEU A 1 182 ? -6.933 -10.281 8.276 1.00 97.62 182 LEU A N 1
ATOM 1436 C CA . LEU A 1 182 ? -8.143 -9.698 7.704 1.00 97.62 182 LEU A CA 1
ATOM 1437 C C . LEU A 1 182 ? -8.620 -10.555 6.522 1.00 97.62 182 LEU A C 1
ATOM 1439 O O . LEU A 1 182 ? -7.956 -10.608 5.485 1.00 97.62 182 LEU A O 1
ATOM 1443 N N . SER A 1 183 ? -9.772 -11.214 6.671 1.00 97.44 183 SER A N 1
ATOM 1444 C CA . SER A 1 183 ? -10.277 -12.204 5.705 1.00 97.44 183 SER A CA 1
ATOM 1445 C C . SER A 1 183 ? -10.362 -11.710 4.255 1.00 97.44 183 SER A C 1
ATOM 1447 O O . SER A 1 183 ? -10.892 -10.631 3.956 1.00 97.44 183 SER A O 1
ATOM 1449 N N . ILE A 1 184 ? -9.934 -12.575 3.327 1.00 97.38 184 ILE A N 1
ATOM 1450 C CA . ILE A 1 184 ? -10.001 -12.349 1.879 1.00 97.38 184 ILE A CA 1
ATOM 1451 C C . ILE A 1 184 ? -11.435 -12.175 1.359 1.00 97.38 184 ILE A C 1
ATOM 1453 O O . ILE A 1 184 ? -11.642 -11.563 0.313 1.00 97.38 184 ILE A O 1
ATOM 1457 N N . GLN A 1 185 ? -12.446 -12.655 2.088 1.00 97.19 185 GLN A N 1
ATOM 1458 C CA . GLN A 1 185 ? -13.855 -12.571 1.678 1.00 97.19 185 GLN A CA 1
ATOM 1459 C C . GLN A 1 185 ? -14.360 -11.123 1.556 1.00 97.19 185 GLN A C 1
ATOM 1461 O O . GLN A 1 185 ? -15.315 -10.846 0.827 1.00 97.19 185 GLN A O 1
ATOM 1466 N N . HIS A 1 186 ? -13.704 -10.175 2.231 1.00 97.50 186 HIS A N 1
ATOM 1467 C CA . HIS A 1 186 ? -14.049 -8.757 2.139 1.00 97.50 186 HIS A CA 1
ATOM 1468 C C . HIS A 1 186 ? -13.337 -8.020 1.000 1.00 97.50 186 HIS A C 1
ATOM 1470 O O . HIS A 1 186 ? -13.612 -6.837 0.771 1.00 97.50 186 HIS A O 1
ATOM 1476 N N . VAL A 1 187 ? -12.445 -8.686 0.262 1.00 98.12 187 VAL A N 1
ATOM 1477 C CA . VAL A 1 187 ? -11.792 -8.100 -0.909 1.00 98.12 187 VAL A CA 1
ATOM 1478 C C . VAL A 1 187 ? -12.821 -7.917 -2.019 1.00 98.12 187 VAL A C 1
ATOM 1480 O O . VAL A 1 187 ? -13.462 -8.857 -2.481 1.00 98.12 187 VAL A O 1
ATOM 1483 N N . ASN A 1 188 ? -12.981 -6.674 -2.465 1.00 96.75 188 ASN A N 1
ATOM 1484 C CA . ASN A 1 188 ? -13.842 -6.338 -3.591 1.00 96.75 188 ASN A CA 1
ATOM 1485 C C . ASN A 1 188 ? -13.146 -6.664 -4.921 1.00 96.75 188 ASN A C 1
ATOM 1487 O O . ASN A 1 188 ? -13.712 -7.329 -5.785 1.00 96.75 188 ASN A O 1
ATOM 1491 N N . PHE A 1 189 ? -11.903 -6.202 -5.078 1.00 98.00 189 PHE A N 1
ATOM 1492 C CA . PHE A 1 189 ? -11.025 -6.595 -6.177 1.00 98.00 189 PHE A CA 1
ATOM 1493 C C . PHE A 1 189 ? -9.553 -6.385 -5.805 1.00 98.00 189 PHE A C 1
ATOM 1495 O O . PHE A 1 189 ? -9.238 -5.647 -4.869 1.00 98.00 189 PHE A O 1
ATOM 1502 N N . VAL A 1 190 ? -8.662 -6.995 -6.584 1.00 98.62 190 VAL A N 1
ATOM 1503 C CA . VAL A 1 190 ? -7.215 -6.769 -6.551 1.00 98.62 190 VAL A CA 1
ATOM 1504 C C . VAL A 1 190 ? -6.784 -5.993 -7.796 1.00 98.62 190 VAL A C 1
ATOM 1506 O O . VAL A 1 190 ? -7.053 -6.412 -8.921 1.00 98.62 190 VAL A O 1
ATOM 1509 N N . GLY A 1 191 ? -6.175 -4.828 -7.597 1.00 98.19 191 GLY A N 1
ATOM 1510 C CA . GLY A 1 191 ? -5.546 -4.017 -8.636 1.00 98.19 191 GLY A CA 1
ATOM 1511 C C . GLY A 1 191 ? -4.083 -4.411 -8.823 1.00 98.19 191 GLY A C 1
ATOM 1512 O O . GLY A 1 191 ? -3.402 -4.682 -7.839 1.00 98.19 191 GLY A O 1
ATOM 1513 N N . VAL A 1 192 ? -3.594 -4.435 -10.060 1.00 98.31 192 VAL A N 1
ATOM 1514 C CA . VAL A 1 192 ? -2.213 -4.834 -10.379 1.00 98.31 192 VAL A CA 1
ATOM 1515 C C . VAL A 1 192 ? -1.557 -3.795 -11.280 1.00 98.31 192 VAL A C 1
ATOM 1517 O O . VAL A 1 192 ? -2.112 -3.449 -12.322 1.00 98.31 192 VAL A O 1
ATOM 1520 N N . ASP A 1 193 ? -0.386 -3.297 -10.895 1.00 97.44 193 ASP A N 1
ATOM 1521 C CA . ASP A 1 193 ? 0.405 -2.384 -11.724 1.00 97.44 193 ASP A CA 1
ATOM 1522 C C . ASP A 1 193 ? 0.896 -3.091 -13.009 1.00 97.44 193 ASP A C 1
ATOM 1524 O O . ASP A 1 193 ? 1.192 -4.290 -12.985 1.00 97.44 193 ASP A O 1
ATOM 1528 N N . PRO A 1 194 ? 1.010 -2.380 -14.145 1.00 95.69 194 PRO A N 1
ATOM 1529 C CA . PRO A 1 194 ? 1.138 -2.969 -15.483 1.00 95.69 194 PRO A CA 1
ATOM 1530 C C . PRO A 1 194 ? 2.583 -3.378 -15.835 1.00 95.69 194 PRO A C 1
ATOM 1532 O O . PRO A 1 194 ? 3.056 -3.130 -16.947 1.00 95.69 194 PRO A O 1
ATOM 1535 N N . TYR A 1 195 ? 3.311 -3.984 -14.894 1.00 96.19 195 TYR A N 1
ATOM 1536 C CA . TYR A 1 195 ? 4.673 -4.457 -15.144 1.00 96.19 195 TYR A CA 1
ATOM 1537 C C . TYR A 1 195 ? 4.689 -5.639 -16.115 1.00 96.19 195 TYR A C 1
ATOM 1539 O O . TYR A 1 195 ? 3.886 -6.570 -16.007 1.00 96.19 195 TYR A O 1
ATOM 1547 N N . ILE A 1 196 ? 5.667 -5.629 -17.015 1.00 95.44 196 ILE A N 1
ATOM 1548 C CA . ILE A 1 196 ? 5.983 -6.689 -17.965 1.00 95.44 196 ILE A CA 1
ATOM 1549 C C . ILE A 1 196 ? 7.466 -7.005 -17.809 1.00 95.44 196 ILE A C 1
ATOM 1551 O O . ILE A 1 196 ? 8.314 -6.198 -18.171 1.00 95.44 196 ILE A O 1
ATOM 1555 N N . ILE A 1 197 ? 7.776 -8.189 -17.285 1.00 93.62 197 ILE A N 1
ATOM 1556 C CA . ILE A 1 197 ? 9.150 -8.650 -17.061 1.00 93.62 197 ILE A CA 1
ATOM 1557 C C . ILE A 1 197 ? 9.323 -9.961 -17.818 1.00 93.62 197 ILE A C 1
ATOM 1559 O O . ILE A 1 197 ? 8.478 -10.848 -17.703 1.00 93.62 197 ILE A O 1
ATOM 1563 N N . ASN A 1 198 ? 10.388 -10.085 -18.615 1.00 90.50 198 ASN A N 1
ATOM 1564 C CA . ASN A 1 198 ? 10.649 -11.268 -19.447 1.00 90.50 198 ASN A CA 1
ATOM 1565 C C . ASN A 1 198 ? 9.430 -11.684 -20.302 1.00 90.50 198 ASN A C 1
ATOM 1567 O O . ASN A 1 198 ? 9.070 -12.858 -20.361 1.00 90.50 198 ASN A O 1
ATOM 1571 N N . ASN A 1 199 ? 8.774 -10.709 -20.948 1.00 92.50 199 ASN A N 1
ATOM 1572 C CA . ASN A 1 199 ? 7.565 -10.885 -21.771 1.00 92.50 199 ASN A CA 1
ATOM 1573 C C . ASN A 1 199 ? 6.335 -11.452 -21.039 1.00 92.50 199 ASN A C 1
ATOM 1575 O O . ASN A 1 199 ? 5.400 -11.925 -21.685 1.00 92.50 199 ASN A O 1
ATOM 1579 N N . ARG A 1 200 ? 6.302 -11.381 -19.706 1.00 94.94 200 ARG A N 1
ATOM 1580 C CA . ARG A 1 200 ? 5.177 -11.843 -18.891 1.00 94.94 200 ARG A CA 1
ATOM 1581 C C . ARG A 1 200 ? 4.639 -10.715 -18.022 1.00 94.94 200 ARG A C 1
ATOM 1583 O O . ARG A 1 200 ? 5.415 -9.999 -17.385 1.00 94.94 200 ARG A O 1
ATOM 1590 N N . LYS A 1 201 ? 3.314 -10.552 -17.984 1.00 96.75 201 LYS A N 1
ATOM 1591 C CA . LYS A 1 201 ? 2.684 -9.497 -17.185 1.00 96.75 201 LYS A CA 1
ATOM 1592 C C . LYS A 1 201 ? 2.649 -9.899 -15.718 1.00 96.75 201 LYS A C 1
ATOM 1594 O O . LYS A 1 201 ? 2.363 -11.052 -15.401 1.00 96.75 201 LYS A O 1
ATOM 1599 N N . LEU A 1 202 ? 2.827 -8.941 -14.811 1.00 97.88 202 LEU A N 1
ATOM 1600 C CA . LEU A 1 202 ? 2.569 -9.150 -13.382 1.00 97.88 202 LEU A CA 1
ATOM 1601 C C . LEU A 1 202 ? 1.130 -9.634 -13.139 1.00 97.88 202 LEU A C 1
ATOM 1603 O O . LEU A 1 202 ? 0.898 -10.482 -12.282 1.00 97.88 202 LEU A O 1
ATOM 1607 N N . LEU A 1 203 ? 0.175 -9.164 -13.945 1.00 98.12 203 LEU A N 1
ATOM 1608 C CA . LEU A 1 203 ? -1.209 -9.633 -13.915 1.00 98.12 203 LEU A CA 1
ATOM 1609 C C . LEU A 1 203 ? -1.327 -11.160 -14.070 1.00 98.12 203 LEU A C 1
ATOM 1611 O O . LEU A 1 203 ? -2.147 -11.774 -13.389 1.00 98.12 203 LEU A O 1
ATOM 1615 N N . ASP A 1 204 ? -0.517 -11.777 -14.932 1.00 97.69 204 ASP A N 1
ATOM 1616 C CA . ASP A 1 204 ? -0.556 -13.224 -15.176 1.00 97.69 204 ASP A CA 1
ATOM 1617 C C . ASP A 1 204 ? -0.075 -13.991 -13.937 1.00 97.69 204 ASP A C 1
ATOM 1619 O O . ASP A 1 204 ? -0.717 -14.940 -13.494 1.00 97.69 204 ASP A O 1
ATOM 1623 N N . TRP A 1 205 ? 1.002 -13.510 -13.309 1.00 97.62 205 TRP A N 1
ATOM 1624 C CA . TRP A 1 205 ? 1.513 -14.048 -12.047 1.00 97.62 205 TRP A CA 1
ATOM 1625 C C . TRP A 1 205 ? 0.480 -13.978 -10.920 1.00 97.62 205 TRP A C 1
ATOM 1627 O O . TRP A 1 205 ? 0.237 -14.970 -10.234 1.00 97.62 205 TRP A O 1
ATOM 1637 N N . VAL A 1 206 ? -0.156 -12.818 -10.740 1.00 98.38 206 VAL A N 1
ATOM 1638 C CA . VAL A 1 206 ? -1.188 -12.619 -9.712 1.00 98.38 206 VAL A CA 1
ATOM 1639 C C . VAL A 1 206 ? -2.393 -13.534 -9.972 1.00 98.38 206 VAL A C 1
ATOM 1641 O O . VAL A 1 206 ? -2.926 -14.126 -9.031 1.00 98.38 206 VAL A O 1
ATOM 1644 N N . ASN A 1 207 ? -2.798 -13.711 -11.236 1.00 98.19 207 ASN A N 1
ATOM 1645 C CA . ASN A 1 207 ? -3.875 -14.631 -11.609 1.00 98.19 207 ASN A CA 1
ATOM 1646 C C . ASN A 1 207 ? -3.538 -16.092 -11.301 1.00 98.19 207 ASN A C 1
ATOM 1648 O O . ASN A 1 207 ? -4.375 -16.792 -10.735 1.00 98.19 207 ASN A O 1
ATOM 1652 N N . GLU A 1 208 ? -2.335 -16.556 -11.633 1.00 97.50 208 GLU A N 1
ATOM 1653 C CA . GLU A 1 208 ? -1.910 -17.929 -11.342 1.00 97.50 208 GLU A CA 1
ATOM 1654 C C . GLU A 1 208 ? -1.859 -18.210 -9.839 1.00 97.50 208 GLU A C 1
ATOM 1656 O O . GLU A 1 208 ? -2.347 -19.246 -9.388 1.00 97.50 208 GLU A O 1
ATOM 1661 N N . ILE A 1 209 ? -1.330 -17.272 -9.045 1.00 97.94 209 ILE A N 1
ATOM 1662 C CA . ILE A 1 209 ? -1.330 -17.390 -7.581 1.00 97.94 209 ILE A CA 1
ATOM 1663 C C . ILE A 1 209 ? -2.777 -17.454 -7.074 1.00 97.94 209 ILE A C 1
ATOM 1665 O O . ILE A 1 209 ? -3.114 -18.360 -6.317 1.00 97.94 209 ILE A O 1
ATOM 1669 N N . LYS A 1 210 ? -3.663 -16.561 -7.536 1.00 97.81 210 LYS A N 1
ATOM 1670 C CA . LYS A 1 210 ? -5.089 -16.597 -7.172 1.00 97.81 210 LYS A CA 1
ATOM 1671 C C . LYS A 1 210 ? -5.743 -17.939 -7.516 1.00 97.81 210 LYS A C 1
ATOM 1673 O O . LYS A 1 210 ? -6.523 -18.442 -6.711 1.00 97.81 210 LYS A O 1
ATOM 1678 N N . GLN A 1 211 ? -5.474 -18.491 -8.701 1.00 97.56 211 GLN A N 1
ATOM 1679 C CA . GLN A 1 211 ? -6.031 -19.775 -9.140 1.00 97.56 211 GLN A CA 1
ATOM 1680 C C . GLN A 1 211 ? -5.539 -20.924 -8.260 1.00 97.56 211 GLN A C 1
ATOM 1682 O O . GLN A 1 211 ? -6.355 -21.714 -7.791 1.00 97.56 211 GLN A O 1
ATOM 1687 N N . ARG A 1 212 ? -4.231 -20.981 -7.983 1.00 97.19 212 ARG A N 1
ATOM 1688 C CA . ARG A 1 212 ? -3.629 -22.009 -7.125 1.00 97.19 212 ARG A CA 1
ATOM 1689 C C . ARG A 1 212 ? -4.227 -22.012 -5.719 1.00 97.19 212 ARG A C 1
ATOM 1691 O O . ARG A 1 212 ? -4.529 -23.076 -5.197 1.00 97.19 212 ARG A O 1
ATOM 1698 N N . GLU A 1 213 ? -4.432 -20.834 -5.136 1.00 96.81 213 GLU A N 1
ATOM 1699 C CA . GLU A 1 213 ? -5.001 -20.690 -3.789 1.00 96.81 213 GLU A CA 1
ATOM 1700 C C . GLU A 1 213 ? -6.549 -20.639 -3.794 1.00 96.81 213 GLU A C 1
ATOM 1702 O O . GLU A 1 213 ? -7.172 -20.370 -2.772 1.00 96.81 213 GLU A O 1
ATOM 1707 N N . SER A 1 214 ? -7.198 -20.881 -4.944 1.00 95.88 214 SER A N 1
ATOM 1708 C CA . SER A 1 214 ? -8.665 -20.915 -5.107 1.00 95.88 214 SER A CA 1
ATOM 1709 C C . SER A 1 214 ? -9.419 -19.661 -4.626 1.00 95.88 214 SER A C 1
ATOM 1711 O O . SER A 1 214 ? -10.609 -19.722 -4.300 1.00 95.88 214 SER A O 1
ATOM 1713 N N . ALA A 1 215 ? -8.764 -18.497 -4.614 1.00 95.56 215 ALA A N 1
ATOM 1714 C CA . ALA A 1 215 ? -9.340 -17.278 -4.055 1.00 95.56 215 ALA A CA 1
ATOM 1715 C C . ALA A 1 215 ? -10.391 -16.632 -4.984 1.00 95.56 215 ALA A C 1
ATOM 1717 O O . ALA A 1 215 ? -10.237 -16.581 -6.212 1.00 95.56 215 ALA A O 1
ATOM 1718 N N . GLN A 1 216 ? -11.465 -16.107 -4.388 1.00 94.56 216 GLN A N 1
ATOM 1719 C CA . GLN A 1 216 ? -12.663 -15.624 -5.087 1.00 94.56 216 GLN A CA 1
ATOM 1720 C C . GLN A 1 216 ? -12.781 -14.093 -5.015 1.00 94.56 216 GLN A C 1
ATOM 1722 O O . GLN A 1 216 ? -13.463 -13.542 -4.159 1.00 94.56 216 GLN A O 1
ATOM 1727 N N . PHE A 1 217 ? -12.107 -13.395 -5.926 1.00 96.44 217 PHE A N 1
ATOM 1728 C CA . PHE A 1 217 ? -12.245 -11.948 -6.135 1.00 96.44 217 PHE A CA 1
ATOM 1729 C C . PHE A 1 217 ? -11.897 -11.586 -7.581 1.00 96.44 217 PHE A C 1
ATOM 1731 O O . PHE A 1 217 ? -11.305 -12.383 -8.308 1.00 96.44 217 PHE A O 1
ATOM 1738 N N . LEU A 1 218 ? -12.249 -10.381 -8.021 1.00 97.56 218 LEU A N 1
ATOM 1739 C CA . LEU A 1 218 ? -11.842 -9.888 -9.338 1.00 97.56 218 LEU A CA 1
ATOM 1740 C C . LEU A 1 218 ? -10.393 -9.393 -9.295 1.00 97.56 218 LEU A C 1
ATOM 1742 O O . LEU A 1 218 ? -10.009 -8.726 -8.339 1.00 97.56 218 LEU A O 1
ATOM 1746 N N . ILE A 1 219 ? -9.611 -9.660 -10.342 1.00 98.06 219 ILE A N 1
ATOM 1747 C CA . ILE A 1 219 ? -8.313 -9.008 -10.561 1.00 98.06 219 ILE A CA 1
ATOM 1748 C C . ILE A 1 219 ? -8.454 -8.047 -11.738 1.00 98.06 219 ILE A C 1
ATOM 1750 O O . ILE A 1 219 ? -9.103 -8.371 -12.735 1.00 98.06 219 ILE A O 1
ATOM 1754 N N . ARG A 1 220 ? -7.871 -6.853 -11.624 1.00 96.56 220 ARG A N 1
ATOM 1755 C CA . ARG A 1 220 ? -7.835 -5.856 -12.695 1.00 96.56 220 ARG A CA 1
ATOM 1756 C C . ARG A 1 220 ? -6.453 -5.237 -12.787 1.00 96.56 220 ARG A C 1
ATOM 1758 O O . ARG A 1 220 ? -5.838 -4.923 -11.774 1.00 96.56 220 ARG A O 1
ATOM 1765 N N . GLU A 1 221 ? -5.996 -5.006 -14.007 1.00 95.75 221 GLU A N 1
ATOM 1766 C CA . GLU A 1 221 ? -4.837 -4.148 -14.228 1.00 95.75 221 GLU A CA 1
ATOM 1767 C C . GLU A 1 221 ? -5.203 -2.699 -13.871 1.00 95.75 221 GLU A C 1
ATOM 1769 O O . GLU A 1 221 ? -6.323 -2.235 -14.127 1.00 95.75 221 GLU A O 1
ATOM 1774 N N . ARG A 1 222 ? -4.273 -1.980 -13.245 1.00 93.38 222 ARG A N 1
ATOM 1775 C CA . ARG A 1 222 ? -4.442 -0.572 -12.902 1.00 93.38 222 ARG A CA 1
ATOM 1776 C C . ARG A 1 222 ? -4.637 0.234 -14.183 1.00 93.38 222 ARG A C 1
ATOM 1778 O O . ARG A 1 222 ? -3.890 0.097 -15.144 1.00 93.38 222 ARG A O 1
ATOM 1785 N N . SER A 1 223 ? -5.664 1.077 -14.199 1.00 81.69 223 SER A N 1
ATOM 1786 C CA . SER A 1 223 ? -5.969 1.936 -15.346 1.00 81.69 223 SER A CA 1
ATOM 1787 C C . SER A 1 223 ? -5.207 3.260 -15.270 1.00 81.69 223 SER A C 1
ATOM 1789 O O . SER A 1 223 ? -5.078 3.841 -14.193 1.00 81.69 223 SER A O 1
ATOM 1791 N N . HIS A 1 224 ? -4.760 3.749 -16.427 1.00 72.62 224 HIS A N 1
ATOM 1792 C CA . HIS A 1 224 ? -3.911 4.935 -16.568 1.00 72.62 224 HIS A CA 1
ATOM 1793 C C . HIS A 1 224 ? -4.635 5.950 -17.433 1.00 72.62 224 HIS A C 1
ATOM 1795 O O . HIS A 1 224 ? -4.549 5.933 -18.662 1.00 72.62 224 HIS A O 1
ATOM 1801 N N . PHE A 1 225 ? -5.430 6.779 -16.770 1.00 67.38 225 PHE A N 1
ATOM 1802 C CA . PHE A 1 225 ? -6.172 7.850 -17.407 1.00 67.38 225 PHE A CA 1
ATOM 1803 C C . PHE A 1 225 ? -5.996 9.135 -16.596 1.00 67.38 225 PHE A C 1
ATOM 1805 O O . PHE A 1 225 ? -6.070 9.083 -15.365 1.00 67.38 225 PHE A O 1
ATOM 1812 N N . PRO A 1 226 ? -5.783 10.281 -17.264 1.00 64.31 226 PRO A N 1
ATOM 1813 C CA . PRO A 1 226 ? -5.687 10.450 -18.723 1.00 64.31 226 PRO A CA 1
ATOM 1814 C C . PRO A 1 226 ? -4.293 10.135 -19.306 1.00 64.31 226 PRO A C 1
ATOM 1816 O O . PRO A 1 226 ? -4.175 9.900 -20.506 1.00 64.31 226 PRO A O 1
ATOM 1819 N N . ASP A 1 227 ? -3.246 10.111 -18.477 1.00 70.62 227 ASP A N 1
ATOM 1820 C CA . ASP A 1 227 ? -1.858 10.011 -18.936 1.00 70.62 227 ASP A CA 1
ATOM 1821 C C . ASP A 1 227 ? -1.405 8.557 -19.148 1.00 70.62 227 ASP A C 1
ATOM 1823 O O . ASP A 1 227 ? -0.915 7.878 -18.243 1.00 70.62 227 ASP A O 1
ATOM 1827 N N . ARG A 1 228 ? -1.538 8.077 -20.388 1.00 75.44 228 ARG A N 1
ATOM 1828 C CA . ARG A 1 228 ? -1.078 6.737 -20.780 1.00 75.44 228 ARG A CA 1
ATOM 1829 C C . ARG A 1 228 ? 0.446 6.595 -20.789 1.00 75.44 228 ARG A C 1
ATOM 1831 O O . ARG A 1 228 ? 0.918 5.458 -20.821 1.00 75.44 228 ARG A O 1
ATOM 1838 N N . SER A 1 229 ? 1.216 7.690 -20.746 1.00 76.25 229 SER A N 1
ATOM 1839 C CA . SER A 1 229 ? 2.685 7.618 -20.754 1.00 76.25 229 SER A CA 1
ATOM 1840 C C . SER A 1 229 ? 3.223 6.901 -19.511 1.00 76.25 229 SER A C 1
ATOM 1842 O O . SER A 1 229 ? 4.218 6.176 -19.602 1.00 76.25 229 SER A O 1
ATOM 1844 N N . ARG A 1 230 ? 2.492 6.976 -18.387 1.00 85.88 230 ARG A N 1
ATOM 1845 C CA . ARG A 1 230 ? 2.827 6.312 -17.117 1.00 85.88 230 ARG A CA 1
ATOM 1846 C C . ARG A 1 230 ? 2.932 4.798 -17.217 1.00 85.88 230 ARG A C 1
ATOM 1848 O O . ARG A 1 230 ? 3.759 4.219 -16.521 1.00 85.88 230 ARG A O 1
ATOM 1855 N N . ASN A 1 231 ? 2.196 4.166 -18.132 1.00 86.25 231 ASN A N 1
ATOM 1856 C CA . ASN A 1 231 ? 2.349 2.732 -18.399 1.00 86.25 231 ASN A CA 1
ATOM 1857 C C . ASN A 1 231 ? 3.791 2.371 -18.759 1.00 86.25 231 ASN A C 1
ATOM 1859 O O . ASN A 1 231 ? 4.331 1.381 -18.275 1.00 86.25 231 ASN A O 1
ATOM 1863 N N . SER A 1 232 ? 4.428 3.195 -19.594 1.00 90.56 232 SER A N 1
ATOM 1864 C CA . SER A 1 232 ? 5.799 2.943 -20.035 1.00 90.56 232 SER A CA 1
ATOM 1865 C C . SER A 1 232 ? 6.824 3.136 -18.917 1.00 90.56 232 SER A C 1
ATOM 1867 O O . SER A 1 232 ? 7.909 2.564 -18.994 1.00 90.56 232 SER A O 1
ATOM 1869 N N . PHE A 1 233 ? 6.503 3.921 -17.880 1.00 94.81 233 PHE A N 1
ATOM 1870 C CA . PHE A 1 233 ? 7.441 4.212 -16.795 1.00 94.81 233 PHE A CA 1
ATOM 1871 C C . PHE A 1 233 ? 7.683 2.974 -15.946 1.00 94.81 233 PHE A C 1
ATOM 1873 O O . PHE A 1 233 ? 8.823 2.708 -15.594 1.00 94.81 233 PHE A O 1
ATOM 1880 N N . TYR A 1 234 ? 6.640 2.191 -15.664 1.00 95.25 234 TYR A N 1
ATOM 1881 C CA . TYR A 1 234 ? 6.749 0.975 -14.861 1.00 95.25 234 TYR A CA 1
ATOM 1882 C C . TYR A 1 234 ? 7.824 0.019 -15.386 1.00 95.25 234 TYR A C 1
ATOM 1884 O O . TYR A 1 234 ? 8.719 -0.373 -14.639 1.00 95.25 234 TYR A O 1
ATOM 1892 N N . ASN A 1 235 ? 7.787 -0.289 -16.684 1.00 95.00 235 ASN A N 1
ATOM 1893 C CA . ASN A 1 235 ? 8.747 -1.208 -17.298 1.00 95.00 235 ASN A CA 1
ATOM 1894 C C . ASN A 1 235 ? 10.143 -0.591 -17.403 1.00 95.00 235 ASN A C 1
ATOM 1896 O O . ASN A 1 235 ? 11.110 -1.225 -17.006 1.00 95.00 235 ASN A O 1
ATOM 1900 N N . GLN A 1 236 ? 10.251 0.672 -17.825 1.00 96.06 236 GLN A N 1
ATOM 1901 C CA . GLN A 1 236 ? 11.550 1.347 -17.907 1.00 96.06 236 GLN A CA 1
ATOM 1902 C C . GLN A 1 236 ? 12.238 1.467 -16.540 1.00 96.06 236 GLN A C 1
ATOM 1904 O O . GLN A 1 236 ? 13.438 1.235 -16.431 1.00 96.06 236 GLN A O 1
ATOM 1909 N N . ILE A 1 237 ? 11.485 1.785 -15.483 1.00 96.69 237 ILE A N 1
ATOM 1910 C CA . ILE A 1 237 ? 12.008 1.817 -14.115 1.00 96.69 237 ILE A CA 1
ATOM 1911 C C . ILE A 1 237 ? 12.426 0.407 -13.688 1.00 96.69 237 ILE A C 1
ATOM 1913 O O . ILE A 1 237 ? 13.539 0.226 -13.196 1.00 96.69 237 ILE A O 1
ATOM 1917 N N . ALA A 1 238 ? 11.572 -0.600 -13.900 1.00 96.69 238 ALA A N 1
ATOM 1918 C CA . ALA A 1 238 ? 11.889 -1.980 -13.547 1.00 96.69 238 ALA A CA 1
ATOM 1919 C C . ALA A 1 238 ? 13.157 -2.483 -14.255 1.00 96.69 238 ALA A C 1
ATOM 1921 O O . ALA A 1 238 ? 13.996 -3.106 -13.608 1.00 96.69 238 ALA A O 1
ATOM 1922 N N . ASP A 1 239 ? 13.350 -2.156 -15.533 1.00 95.62 239 ASP A N 1
ATOM 1923 C CA . ASP A 1 239 ? 14.532 -2.527 -16.321 1.00 95.62 239 ASP A CA 1
ATOM 1924 C C . ASP A 1 239 ? 15.833 -1.908 -15.792 1.00 95.62 239 ASP A C 1
ATOM 1926 O O . ASP A 1 239 ? 16.919 -2.409 -16.082 1.00 95.62 239 ASP A O 1
ATOM 1930 N N . ARG A 1 240 ? 15.750 -0.816 -15.026 1.00 96.56 240 ARG A N 1
ATOM 1931 C CA . ARG A 1 240 ? 16.910 -0.153 -14.404 1.00 96.56 240 ARG A CA 1
ATOM 1932 C C . ARG A 1 240 ? 17.134 -0.557 -12.955 1.00 96.56 240 ARG A C 1
ATOM 1934 O O . ARG A 1 240 ? 18.223 -0.353 -12.427 1.00 96.56 240 ARG A O 1
ATOM 1941 N N . ILE A 1 241 ? 16.144 -1.171 -12.317 1.00 96.62 241 ILE A N 1
ATOM 1942 C CA . ILE A 1 241 ? 16.303 -1.760 -10.990 1.00 96.62 241 ILE A CA 1
ATOM 1943 C C . ILE A 1 241 ? 17.057 -3.085 -11.140 1.00 96.62 241 ILE A C 1
ATOM 1945 O O . ILE A 1 241 ? 16.488 -4.099 -11.548 1.00 96.62 241 ILE A O 1
ATOM 1949 N N . GLY A 1 242 ? 18.351 -3.075 -10.820 1.00 90.06 242 GLY A N 1
ATOM 1950 C CA . GLY A 1 242 ? 19.220 -4.255 -10.781 1.00 90.06 242 GLY A CA 1
ATOM 1951 C C . GLY A 1 242 ? 19.664 -4.585 -9.355 1.00 90.06 242 GLY A C 1
ATOM 1952 O O . GLY A 1 242 ? 18.935 -4.349 -8.394 1.00 90.06 242 GLY A O 1
ATOM 1953 N N . GLU A 1 243 ? 20.889 -5.096 -9.206 1.00 88.88 243 GLU A N 1
ATOM 1954 C CA . GLU A 1 243 ? 21.517 -5.265 -7.884 1.00 88.88 243 GLU A CA 1
ATOM 1955 C C . GLU A 1 243 ? 21.703 -3.922 -7.169 1.00 88.88 243 GLU A C 1
ATOM 1957 O O . GLU A 1 243 ? 21.467 -3.802 -5.967 1.00 88.88 243 GLU A O 1
ATOM 1962 N N . LYS A 1 244 ? 22.051 -2.880 -7.931 1.00 93.56 244 LYS A N 1
ATOM 1963 C CA . LYS A 1 244 ? 22.085 -1.498 -7.453 1.00 93.56 244 LYS A CA 1
ATOM 1964 C C . LYS A 1 244 ? 20.784 -0.795 -7.822 1.00 93.56 244 LYS A C 1
ATOM 1966 O O . LYS A 1 244 ? 20.326 -0.890 -8.960 1.00 93.56 244 LYS A O 1
ATOM 1971 N N . ILE A 1 245 ? 20.216 -0.085 -6.853 1.00 96.38 245 ILE A N 1
ATOM 1972 C CA . ILE A 1 245 ? 19.060 0.783 -7.066 1.00 96.38 245 ILE A CA 1
ATOM 1973 C C . ILE A 1 245 ? 19.558 2.077 -7.727 1.00 96.38 245 ILE A C 1
ATOM 1975 O O . ILE A 1 245 ? 20.490 2.687 -7.196 1.00 96.38 245 ILE A O 1
ATOM 1979 N N . PRO A 1 246 ? 19.015 2.481 -8.891 1.00 96.56 246 PRO A N 1
ATOM 1980 C CA . PRO A 1 246 ? 19.387 3.752 -9.499 1.00 96.56 246 PRO A CA 1
ATOM 1981 C C . PRO A 1 246 ? 18.898 4.909 -8.621 1.00 96.56 246 PRO A C 1
ATOM 1983 O O . PRO A 1 246 ? 17.875 4.780 -7.960 1.00 96.56 246 PRO A O 1
ATOM 1986 N N . SER A 1 247 ? 19.598 6.043 -8.634 1.00 97.62 247 SER A N 1
ATOM 1987 C CA . SER A 1 247 ? 19.052 7.286 -8.066 1.00 97.62 247 SER A CA 1
ATOM 1988 C C . SER A 1 247 ? 18.096 7.955 -9.058 1.00 97.62 247 SER A C 1
ATOM 1990 O O . SER A 1 247 ? 18.179 7.679 -10.263 1.00 97.62 247 SER A O 1
ATOM 1992 N N . LEU A 1 248 ? 17.241 8.883 -8.612 1.00 98.06 248 LEU A N 1
ATOM 1993 C CA . LEU A 1 248 ? 16.437 9.674 -9.555 1.00 98.06 248 LEU A CA 1
ATOM 1994 C C . LEU A 1 248 ? 17.331 10.508 -10.476 1.00 98.06 248 LEU A C 1
ATOM 1996 O O . LEU A 1 248 ? 17.041 10.622 -11.664 1.00 98.06 248 LEU A O 1
ATOM 2000 N N . HIS A 1 249 ? 18.448 11.031 -9.967 1.00 97.56 249 HIS A N 1
ATOM 2001 C CA . HIS A 1 249 ? 19.428 11.757 -10.777 1.00 97.56 249 HIS A CA 1
ATOM 2002 C C . HIS A 1 249 ? 20.021 10.873 -11.886 1.00 97.56 249 HIS A C 1
ATOM 2004 O O . HIS A 1 249 ? 20.142 11.300 -13.031 1.00 97.56 249 HIS A O 1
ATOM 2010 N N . THR A 1 250 ? 20.343 9.613 -11.574 1.00 96.75 250 THR A N 1
ATOM 2011 C CA . THR A 1 250 ? 20.804 8.643 -12.577 1.00 96.75 250 THR A CA 1
ATOM 2012 C C . THR A 1 250 ? 19.731 8.387 -13.633 1.00 96.75 250 THR A C 1
ATOM 2014 O O . THR A 1 250 ? 20.047 8.383 -14.819 1.00 96.75 250 THR A O 1
ATOM 2017 N N . LEU A 1 251 ? 18.467 8.214 -13.229 1.00 96.75 251 LEU A N 1
ATOM 2018 C CA . LEU A 1 251 ? 17.361 8.027 -14.174 1.00 96.75 251 LEU A CA 1
ATOM 2019 C C . LEU A 1 251 ? 17.144 9.251 -15.068 1.00 96.75 251 LEU A C 1
ATOM 2021 O O . LEU A 1 251 ? 16.923 9.088 -16.264 1.00 96.75 251 LEU A O 1
ATOM 2025 N N . ALA A 1 252 ? 17.249 10.459 -14.511 1.00 97.62 252 ALA A N 1
ATOM 2026 C CA . ALA A 1 252 ? 17.126 11.716 -15.245 1.00 97.62 252 ALA A CA 1
ATOM 2027 C C . ALA A 1 252 ? 18.204 11.897 -16.326 1.00 97.62 252 ALA A C 1
ATOM 2029 O O . ALA A 1 252 ? 17.964 12.570 -17.323 1.00 97.62 252 ALA A O 1
ATOM 2030 N N . GLN A 1 253 ? 19.374 11.277 -16.163 1.00 97.50 253 GLN A N 1
ATOM 2031 C CA . GLN A 1 253 ? 20.493 11.373 -17.107 1.00 97.50 253 GLN A CA 1
ATOM 2032 C C . GLN A 1 253 ? 20.601 10.173 -18.060 1.00 97.50 253 GLN A C 1
ATOM 2034 O O . GLN A 1 253 ? 21.434 10.175 -18.968 1.00 97.50 253 GLN A O 1
ATOM 2039 N N . ASP A 1 254 ? 19.776 9.140 -17.879 1.00 96.12 254 ASP A N 1
ATOM 2040 C CA . ASP A 1 254 ? 19.845 7.927 -18.685 1.00 96.12 254 ASP A CA 1
ATOM 2041 C C . ASP A 1 254 ? 19.208 8.140 -20.069 1.00 96.12 254 ASP A C 1
ATOM 2043 O O . ASP A 1 254 ? 17.992 8.043 -20.248 1.00 96.12 254 ASP A O 1
ATOM 2047 N N . ASN A 1 255 ? 20.043 8.387 -21.081 1.00 94.94 255 ASN A N 1
ATOM 2048 C CA . ASN A 1 255 ? 19.612 8.588 -22.469 1.00 94.94 255 ASN A CA 1
ATOM 2049 C C . ASN A 1 255 ? 18.893 7.379 -23.091 1.00 94.94 255 ASN A C 1
ATOM 2051 O O . ASN A 1 255 ? 18.273 7.524 -24.143 1.00 94.94 255 ASN A O 1
ATOM 2055 N N . THR A 1 256 ? 18.954 6.202 -22.463 1.00 95.38 256 THR A N 1
ATOM 2056 C CA . THR A 1 256 ? 18.203 5.020 -22.904 1.00 95.38 256 THR A CA 1
ATOM 2057 C C . THR A 1 256 ? 16.755 5.009 -22.398 1.00 95.38 256 THR A C 1
ATOM 2059 O O . THR A 1 256 ? 15.929 4.271 -22.934 1.00 95.38 256 THR A O 1
ATOM 2062 N N . CYS A 1 257 ? 16.430 5.827 -21.393 1.00 95.44 257 CYS A N 1
ATOM 2063 C CA . CYS A 1 257 ? 15.061 6.082 -20.952 1.00 95.44 257 CYS A CA 1
ATOM 2064 C C . CYS A 1 257 ? 14.343 7.037 -21.914 1.00 95.44 257 CYS A C 1
ATOM 2066 O O . CYS A 1 257 ? 14.966 7.808 -22.645 1.00 95.44 257 CYS A O 1
ATOM 2068 N N . SER A 1 258 ? 13.014 7.046 -21.889 1.00 95.44 258 SER A N 1
ATOM 2069 C CA . SER A 1 258 ? 12.222 8.034 -22.615 1.00 95.44 258 SER A CA 1
ATOM 2070 C C . SER A 1 258 ? 12.419 9.432 -22.026 1.00 95.44 258 SER A C 1
ATOM 2072 O O . SER A 1 258 ? 12.660 9.594 -20.828 1.00 95.44 258 SER A O 1
ATOM 2074 N N . GLN A 1 259 ? 12.269 10.463 -22.863 1.00 95.81 259 GLN A N 1
ATOM 2075 C CA . GLN A 1 259 ? 12.349 11.856 -22.418 1.00 95.81 259 GLN A CA 1
ATOM 2076 C C . GLN A 1 259 ? 11.384 12.138 -21.258 1.00 95.81 259 GLN A C 1
ATOM 2078 O O . GLN A 1 259 ? 11.796 12.691 -20.245 1.00 95.81 259 GLN A O 1
ATOM 2083 N N . SER A 1 260 ? 10.138 11.672 -21.358 1.00 95.00 260 SER A N 1
ATOM 2084 C CA . SER A 1 260 ? 9.135 11.870 -20.307 1.00 95.00 260 SER A CA 1
ATOM 2085 C C . SER A 1 260 ? 9.513 11.207 -18.980 1.00 95.00 260 SER A C 1
ATOM 2087 O O . SER A 1 260 ? 9.191 11.749 -17.926 1.00 95.00 260 SER A O 1
ATOM 2089 N N . LEU A 1 261 ? 10.193 10.050 -19.001 1.00 95.69 261 LEU A N 1
ATOM 2090 C CA . LEU A 1 261 ? 10.660 9.416 -17.767 1.00 95.69 261 LEU A CA 1
ATOM 2091 C C . LEU A 1 261 ? 11.786 10.231 -17.122 1.00 95.69 261 LEU A C 1
ATOM 2093 O O . LEU A 1 261 ? 11.772 10.415 -15.906 1.00 95.69 261 LEU A O 1
ATOM 2097 N N . ARG A 1 262 ? 12.725 10.745 -17.926 1.00 97.44 262 ARG A N 1
ATOM 2098 C CA . ARG A 1 262 ? 13.809 11.606 -17.432 1.00 97.44 262 ARG A CA 1
ATOM 2099 C C . ARG A 1 262 ? 13.263 12.885 -16.797 1.00 97.44 262 ARG A C 1
ATOM 2101 O O . ARG A 1 262 ? 13.584 13.178 -15.652 1.00 97.44 262 ARG A O 1
ATOM 2108 N N . GLU A 1 263 ? 12.356 13.570 -17.491 1.00 96.44 263 GLU A N 1
ATOM 2109 C CA . GLU A 1 263 ? 11.683 14.778 -16.990 1.00 96.44 263 GLU A CA 1
ATOM 2110 C C . GLU A 1 263 ? 10.875 14.501 -15.715 1.00 96.44 263 GLU A C 1
ATOM 2112 O O . GLU A 1 263 ? 10.858 15.311 -14.789 1.00 96.44 263 GLU A O 1
ATOM 2117 N N . TRP A 1 264 ? 10.200 13.350 -15.632 1.00 96.12 264 TRP A N 1
ATOM 2118 C CA . TRP A 1 264 ? 9.518 12.957 -14.402 1.00 96.12 264 TRP A CA 1
ATOM 2119 C C . TRP A 1 264 ? 10.498 12.768 -13.248 1.00 96.12 264 TRP A C 1
ATOM 2121 O O . TRP A 1 264 ? 10.220 13.268 -12.159 1.00 96.12 264 TRP A O 1
ATOM 2131 N N . ALA A 1 265 ? 11.620 12.080 -13.475 1.00 97.50 265 ALA A N 1
ATOM 2132 C CA . ALA A 1 265 ? 12.621 11.848 -12.442 1.00 97.50 265 ALA A CA 1
ATOM 2133 C C . ALA A 1 265 ? 13.145 13.180 -11.880 1.00 97.50 265 ALA A C 1
ATOM 2135 O O . ALA A 1 265 ? 13.167 13.348 -10.662 1.00 97.50 265 ALA A O 1
ATOM 2136 N N . GLU A 1 266 ? 13.436 14.159 -12.747 1.00 97.69 266 GLU A N 1
ATOM 2137 C CA . GLU A 1 266 ? 13.823 15.523 -12.349 1.00 97.69 266 GLU A CA 1
ATOM 2138 C C . GLU A 1 266 ? 12.767 16.211 -11.479 1.00 97.69 266 GLU A C 1
ATOM 2140 O O . GLU A 1 266 ? 13.074 16.788 -10.433 1.00 97.69 266 GLU A O 1
ATOM 2145 N N . GLN A 1 267 ? 11.494 16.116 -11.868 1.00 96.94 267 GLN A N 1
ATOM 2146 C CA . GLN A 1 267 ? 10.394 16.755 -11.143 1.00 96.94 267 GLN A CA 1
ATOM 2147 C C . GLN A 1 267 ? 10.197 16.211 -9.724 1.00 96.94 267 GLN A C 1
ATOM 2149 O O . GLN A 1 267 ? 9.621 16.905 -8.880 1.00 96.94 267 GLN A O 1
ATOM 2154 N N . ILE A 1 268 ? 10.641 14.982 -9.458 1.00 97.00 268 ILE A N 1
ATOM 2155 C CA . ILE A 1 268 ? 10.459 14.320 -8.168 1.00 97.00 268 ILE A CA 1
ATOM 2156 C C . ILE A 1 268 ? 11.764 14.108 -7.393 1.00 97.00 268 ILE A C 1
ATOM 2158 O O . ILE A 1 268 ? 11.750 13.346 -6.437 1.00 97.00 268 ILE A O 1
ATOM 2162 N N . PHE A 1 269 ? 12.865 14.802 -7.715 1.00 96.50 269 PHE A N 1
ATOM 2163 C CA . PHE A 1 269 ? 14.139 14.686 -6.972 1.00 96.50 269 PHE A CA 1
ATOM 2164 C C . PHE A 1 269 ? 14.004 14.851 -5.452 1.00 96.50 269 PHE A C 1
ATOM 2166 O O . PHE A 1 269 ? 14.692 14.187 -4.681 1.00 96.50 269 PHE A O 1
ATOM 2173 N N . HIS A 1 270 ? 13.071 15.688 -4.998 1.00 96.19 270 HIS A N 1
ATOM 2174 C CA . HIS A 1 270 ? 12.769 15.865 -3.575 1.00 96.19 270 HIS A CA 1
ATOM 2175 C C . HIS A 1 270 ? 12.166 14.612 -2.898 1.00 96.19 270 HIS A C 1
ATOM 2177 O O . HIS A 1 270 ? 12.004 14.604 -1.680 1.00 96.19 270 HIS A O 1
ATOM 2183 N N . LEU A 1 271 ? 11.836 13.569 -3.669 1.00 96.88 271 LEU A N 1
ATOM 2184 C CA . LEU A 1 271 ? 11.303 12.276 -3.231 1.00 96.88 271 LEU A CA 1
ATOM 2185 C C . LEU A 1 271 ? 12.318 11.125 -3.384 1.00 96.88 271 LEU A C 1
ATOM 2187 O O . LEU A 1 271 ? 11.919 9.961 -3.426 1.00 96.88 271 LEU A O 1
ATOM 2191 N N . GLU A 1 272 ? 13.623 11.415 -3.473 1.00 97.44 272 GLU A N 1
ATOM 2192 C CA . GLU A 1 272 ? 14.694 10.411 -3.639 1.00 97.44 272 GLU A CA 1
ATOM 2193 C C . GLU A 1 272 ? 14.608 9.271 -2.613 1.00 97.44 272 GLU A C 1
ATOM 2195 O O . GLU A 1 272 ? 14.744 8.093 -2.953 1.00 97.44 272 GLU A O 1
ATOM 2200 N N . TRP A 1 273 ? 14.328 9.606 -1.353 1.00 95.19 273 TRP A N 1
ATOM 2201 C CA . TRP A 1 273 ? 14.193 8.613 -0.291 1.00 95.19 273 TRP A CA 1
ATOM 2202 C C . TRP A 1 273 ? 12.992 7.684 -0.530 1.00 95.19 273 TRP A C 1
ATOM 2204 O O . TRP A 1 273 ? 13.132 6.462 -0.486 1.00 95.19 273 TRP A O 1
ATOM 2214 N N . GLN A 1 274 ? 11.824 8.236 -0.871 1.00 95.88 274 GLN A N 1
ATOM 2215 C CA . GLN A 1 274 ? 10.625 7.459 -1.198 1.00 95.88 274 GLN A CA 1
ATOM 2216 C C . GLN A 1 274 ? 10.846 6.591 -2.441 1.00 95.88 274 GLN A C 1
ATOM 2218 O O . GLN A 1 274 ? 10.398 5.444 -2.474 1.00 95.88 274 GLN A O 1
ATOM 2223 N N . PHE A 1 275 ? 11.556 7.112 -3.446 1.00 97.81 275 PHE A N 1
ATOM 2224 C CA . PHE A 1 275 ? 11.904 6.362 -4.649 1.00 97.81 275 PHE A CA 1
ATOM 2225 C C . PHE A 1 275 ? 12.825 5.185 -4.326 1.00 97.81 275 PHE A C 1
ATOM 2227 O O . PHE A 1 275 ? 12.563 4.066 -4.765 1.00 97.81 275 PHE A O 1
ATOM 2234 N N . THR A 1 276 ? 13.852 5.414 -3.506 1.00 97.12 276 THR A N 1
ATOM 2235 C CA . THR A 1 276 ? 14.791 4.372 -3.074 1.00 97.12 276 THR A CA 1
ATOM 2236 C C . THR A 1 276 ? 14.065 3.237 -2.356 1.00 97.12 276 THR A C 1
ATOM 2238 O O . THR A 1 276 ? 14.298 2.066 -2.670 1.00 97.12 276 THR A O 1
ATOM 2241 N N . ARG A 1 277 ? 13.132 3.561 -1.449 1.00 96.19 277 ARG A N 1
ATOM 2242 C CA . ARG A 1 277 ? 12.283 2.565 -0.774 1.00 96.19 277 ARG A CA 1
ATOM 2243 C C . ARG A 1 277 ? 11.448 1.768 -1.763 1.00 96.19 277 ARG A C 1
ATOM 2245 O O . ARG A 1 277 ? 11.521 0.544 -1.776 1.00 96.19 277 ARG A O 1
ATOM 2252 N N . TYR A 1 278 ? 10.704 2.465 -2.623 1.00 97.75 278 TYR A N 1
ATOM 2253 C CA . TYR A 1 278 ? 9.888 1.844 -3.663 1.00 97.75 278 TYR A CA 1
ATOM 2254 C C . TYR A 1 278 ? 10.711 0.872 -4.522 1.00 97.75 278 TYR A C 1
ATOM 2256 O O . TYR A 1 278 ? 10.327 -0.283 -4.687 1.00 97.75 278 TYR A O 1
ATOM 2264 N N . ALA A 1 279 ? 11.858 1.316 -5.034 1.00 98.12 279 ALA A N 1
ATOM 2265 C CA . ALA A 1 279 ? 12.685 0.520 -5.926 1.00 98.12 279 ALA A CA 1
ATOM 2266 C C . ALA A 1 279 ? 13.312 -0.686 -5.208 1.00 98.12 279 ALA A C 1
ATOM 2268 O O . ALA A 1 279 ? 13.379 -1.774 -5.781 1.00 98.12 279 ALA A O 1
ATOM 2269 N N . THR A 1 280 ? 13.713 -0.516 -3.944 1.00 97.81 280 THR A N 1
ATOM 2270 C CA . THR A 1 280 ? 14.232 -1.601 -3.098 1.00 97.81 280 THR A CA 1
ATOM 2271 C C . THR A 1 280 ? 13.165 -2.664 -2.852 1.00 97.81 280 THR A C 1
ATOM 2273 O O . THR A 1 280 ? 13.391 -3.839 -3.140 1.00 97.81 280 THR A O 1
ATOM 2276 N N . TYR A 1 281 ? 11.975 -2.267 -2.397 1.00 98.12 281 TYR A N 1
ATOM 2277 C CA . TYR A 1 281 ? 10.900 -3.212 -2.084 1.00 98.12 281 TYR A CA 1
ATOM 2278 C C . TYR A 1 281 ? 10.360 -3.887 -3.345 1.00 98.12 281 TYR A C 1
ATOM 2280 O O . TYR A 1 281 ? 10.126 -5.094 -3.341 1.00 98.12 281 TYR A O 1
ATOM 2288 N N . LEU A 1 282 ? 10.249 -3.152 -4.457 1.00 98.31 282 LEU A N 1
ATOM 2289 C CA . LEU A 1 282 ? 9.878 -3.727 -5.747 1.00 98.31 282 LEU A CA 1
ATOM 2290 C C . LEU A 1 282 ? 10.905 -4.768 -6.215 1.00 98.31 282 LEU A C 1
ATOM 2292 O O . LEU A 1 282 ? 10.517 -5.846 -6.675 1.00 98.31 282 LEU A O 1
ATOM 2296 N N . ARG A 1 283 ? 12.210 -4.478 -6.090 1.00 97.69 283 ARG A N 1
ATOM 2297 C CA . ARG A 1 283 ? 13.280 -5.431 -6.425 1.00 97.69 283 ARG A CA 1
ATOM 2298 C C . ARG A 1 283 ? 13.120 -6.723 -5.636 1.00 97.69 283 ARG A C 1
ATOM 2300 O O . ARG A 1 283 ? 13.100 -7.802 -6.230 1.00 97.69 283 ARG A O 1
ATOM 2307 N N . ASP A 1 284 ? 13.042 -6.594 -4.316 1.00 96.94 284 ASP A N 1
ATOM 2308 C CA . ASP A 1 284 ? 13.164 -7.718 -3.395 1.00 96.94 284 ASP A CA 1
ATOM 2309 C C . ASP A 1 284 ? 11.875 -8.535 -3.294 1.00 96.94 284 ASP A C 1
ATOM 2311 O O . ASP A 1 284 ? 11.936 -9.763 -3.303 1.00 96.94 284 ASP A O 1
ATOM 2315 N N . GLY A 1 285 ? 10.719 -7.873 -3.292 1.00 97.25 285 GLY A N 1
ATOM 2316 C CA . GLY A 1 285 ? 9.422 -8.526 -3.152 1.00 97.25 285 GLY A CA 1
ATOM 2317 C C . GLY A 1 285 ? 8.749 -8.938 -4.462 1.00 97.25 285 GLY A C 1
ATOM 2318 O O . GLY A 1 285 ? 7.836 -9.765 -4.443 1.00 97.25 285 GLY A O 1
ATOM 2319 N N . THR A 1 286 ? 9.170 -8.383 -5.607 1.00 97.75 286 THR A N 1
ATOM 2320 C CA . THR A 1 286 ? 8.505 -8.632 -6.899 1.00 97.75 286 THR A CA 1
ATOM 2321 C C . THR A 1 286 ? 9.476 -9.012 -8.020 1.00 97.75 286 THR A C 1
ATOM 2323 O O . THR A 1 286 ? 9.366 -10.105 -8.580 1.00 97.75 286 THR A O 1
ATOM 2326 N N . LEU A 1 287 ? 10.441 -8.154 -8.373 1.00 97.00 287 LEU A N 1
ATOM 2327 C CA . LEU A 1 287 ? 11.239 -8.347 -9.595 1.00 97.00 287 LEU A CA 1
ATOM 2328 C C . LEU A 1 287 ? 12.162 -9.564 -9.522 1.00 97.00 287 LEU A C 1
ATOM 2330 O O . LEU A 1 287 ? 12.285 -10.276 -10.516 1.00 97.00 287 LEU A O 1
ATOM 2334 N N . LYS A 1 288 ? 12.788 -9.842 -8.370 1.00 95.31 288 LYS A N 1
ATOM 2335 C CA . LYS A 1 288 ? 13.617 -11.049 -8.192 1.00 95.31 288 LYS A CA 1
ATOM 2336 C C . LYS A 1 288 ? 12.823 -12.324 -8.475 1.00 95.31 288 LYS A C 1
ATOM 2338 O O . LYS A 1 288 ? 13.314 -13.202 -9.185 1.00 95.31 288 LYS A O 1
ATOM 2343 N N . LEU A 1 289 ? 11.580 -12.401 -7.998 1.00 93.38 289 LEU A N 1
ATOM 2344 C CA . LEU A 1 289 ? 10.703 -13.542 -8.259 1.00 93.38 289 LEU A CA 1
ATOM 2345 C C . LEU A 1 289 ? 10.340 -13.633 -9.748 1.00 93.38 289 LEU A C 1
ATOM 2347 O O . LEU A 1 289 ? 10.493 -14.689 -10.357 1.00 93.38 289 LEU A O 1
ATOM 2351 N N . MET A 1 290 ? 9.942 -12.516 -10.361 1.00 94.50 290 MET A N 1
ATOM 2352 C CA . MET A 1 290 ? 9.566 -12.493 -11.780 1.00 94.50 290 MET A CA 1
ATOM 2353 C C . MET A 1 290 ? 10.732 -12.797 -12.733 1.00 94.50 290 MET A C 1
ATOM 2355 O O . MET A 1 290 ? 10.506 -13.298 -13.833 1.00 94.50 290 MET A O 1
ATOM 2359 N N . ARG A 1 291 ? 11.974 -12.495 -12.333 1.00 93.62 291 ARG A N 1
ATOM 2360 C CA . ARG A 1 291 ? 13.180 -12.715 -13.149 1.00 93.62 291 ARG A CA 1
ATOM 2361 C C . ARG A 1 291 ? 13.759 -14.121 -13.036 1.00 93.62 291 ARG A C 1
ATOM 2363 O O . ARG A 1 291 ? 14.372 -14.584 -13.990 1.00 93.62 291 ARG A O 1
ATOM 2370 N N . THR A 1 292 ? 13.607 -14.776 -11.887 1.00 86.94 292 THR A N 1
ATOM 2371 C CA . THR A 1 292 ? 14.245 -16.077 -11.611 1.00 86.94 292 THR A CA 1
ATOM 2372 C C . THR A 1 292 ? 13.445 -17.266 -12.131 1.00 86.94 292 THR A C 1
ATOM 2374 O O . THR A 1 292 ? 14.036 -18.267 -12.533 1.00 86.94 292 THR A O 1
ATOM 2377 N N . VAL A 1 293 ? 12.114 -17.180 -12.177 1.00 71.31 293 VAL A N 1
ATOM 2378 C CA . VAL A 1 293 ? 11.291 -18.275 -12.705 1.00 71.31 293 VAL A CA 1
ATOM 2379 C C . VAL A 1 293 ? 11.298 -18.209 -14.228 1.00 71.31 293 VAL A C 1
ATOM 2381 O O . VAL A 1 293 ? 10.557 -17.451 -14.855 1.00 71.31 293 VAL A O 1
ATOM 2384 N N . SER A 1 294 ? 12.172 -19.013 -14.827 1.00 52.34 294 SER A N 1
ATOM 2385 C CA . SER A 1 294 ? 12.133 -19.291 -16.261 1.00 52.34 294 SER A CA 1
ATOM 2386 C C . SER A 1 294 ? 10.783 -19.918 -16.615 1.00 52.34 294 SER A C 1
ATOM 2388 O O . SER A 1 294 ? 10.248 -20.715 -15.844 1.00 52.34 294 SER A O 1
ATOM 2390 N N . MET A 1 295 ? 10.228 -19.547 -17.772 1.00 44.59 295 MET A N 1
ATOM 2391 C CA . MET A 1 295 ? 9.015 -20.162 -18.318 1.00 44.59 295 MET A CA 1
ATOM 2392 C C . MET A 1 295 ? 9.133 -21.691 -18.221 1.00 44.59 295 MET A C 1
ATOM 2394 O O . MET A 1 295 ? 10.118 -22.229 -18.735 1.00 44.59 295 MET A O 1
ATOM 2398 N N . PRO A 1 296 ? 8.165 -22.418 -17.631 1.00 40.50 296 PRO A N 1
ATOM 2399 C CA . PRO A 1 296 ? 8.022 -23.815 -17.990 1.00 40.50 296 PRO A CA 1
ATOM 2400 C C . PRO A 1 296 ? 7.808 -23.840 -19.504 1.00 40.50 296 PRO A C 1
ATOM 2402 O O . PRO A 1 296 ? 6.901 -23.179 -20.019 1.00 40.50 296 PRO A O 1
ATOM 2405 N N . SER A 1 297 ? 8.690 -24.531 -20.226 1.00 35.00 297 SER A N 1
ATOM 2406 C CA . SER A 1 297 ? 8.496 -24.806 -21.645 1.00 35.00 297 SER A CA 1
ATOM 2407 C C . SER A 1 297 ? 7.101 -25.395 -21.810 1.00 35.00 297 SER A C 1
ATOM 2409 O O . SER A 1 297 ? 6.792 -26.412 -21.187 1.00 35.00 297 SER A O 1
ATOM 2411 N N . LYS A 1 298 ? 6.249 -24.719 -22.586 1.00 37.34 298 LYS A N 1
ATOM 2412 C CA . LYS A 1 298 ? 4.924 -25.229 -22.935 1.00 37.34 298 LYS A CA 1
ATOM 2413 C C . LYS A 1 298 ? 5.091 -26.646 -23.494 1.00 37.34 298 LYS A C 1
ATOM 2415 O O . LYS A 1 298 ? 5.842 -26.819 -24.455 1.00 37.34 298 LYS A O 1
ATOM 2420 N N . TYR A 1 299 ? 4.440 -27.613 -22.852 1.00 37.47 299 TYR A N 1
ATOM 2421 C CA . TYR A 1 299 ? 4.057 -28.871 -23.487 1.00 37.47 299 TYR A CA 1
ATOM 2422 C C . TYR A 1 299 ? 2.935 -28.597 -24.489 1.00 37.47 299 TYR A C 1
ATOM 2424 O O . TYR A 1 299 ? 2.125 -27.677 -24.211 1.00 37.47 299 TYR A O 1
#

Foldseek 3Di:
DAADCSLVVLLVLCVLQVFWKKDAAFLQQLLVQLVVQFQFQQVLCVVVVRDGFDAPLCVVLVVQVQSLWGKIFRDDQQLCLLQPHLDAHDLRYFKMFTFRSCLSVQFRDKFKFQADSSDHPDHRVVRGDDDVVVVQQQAPDGSVVYPPRSSHGDAQVSQCVSVVPNRGGGIMMITRGPPRGRHLVRGAEMEGEAEADPNRTVQVSSVVSCVVSVRDYYYDYDHRPPDPVSSLLRHVLLVCLDPDRDFLCRQLPPPVDDPVRNVSSVSNNVCRVVNSSSSSSCVRRYSVVVHPDDDPDDD